Protein AF-A0A8T5QG59-F1 (afdb_monomer)

Radius of gyration: 20.47 Å; Cα contacts (8 Å, |Δi|>4): 630; chains: 1; bounding box: 58×47×59 Å

Secondary structure (DSSP, 8-state):
---GGGGGPPPPHHHHHTT-EEEEESS-HHHHHHHS-TTTEEEEE-S-SS-GGGGB-TT--PBPPHHHHHHHHHHHS--EEPPP--SHHHHHHHHTTTT--HHHHHHHHHTTPPS---S-EEE--SSS--PEEEE-HHHHHHHHHHHHHHHHTT-PPEEEE-TTSTTHHHH-EEEEEEE--SSTTPPPEEEEEEEE--S-STTHHHHHTT-EE----HHHHHHH-----TT------EEE--HHHHHHHHHHHHHHHHHS---HHHHT-SS-B--HHHHHHHHHHHHHEEEEE--STT---EEEE--HHHHHHHHHHHHHHH-HHHHTB--HHHH--GGG---TT-

Structure (mmCIF, N/CA/C/O backbone):
data_AF-A0A8T5QG59-F1
#
_entry.id   AF-A0A8T5QG59-F1
#
loop_
_atom_site.group_PDB
_atom_site.id
_atom_site.type_symbol
_atom_site.label_atom_id
_atom_site.label_alt_id
_atom_site.label_comp_id
_atom_site.label_asym_id
_atom_site.label_entity_id
_atom_site.label_seq_id
_atom_site.pdbx_PDB_ins_code
_atom_site.Cartn_x
_atom_site.Cartn_y
_atom_site.Cartn_z
_atom_site.occupancy
_atom_site.B_iso_or_equiv
_atom_site.auth_seq_id
_atom_site.auth_comp_id
_atom_site.auth_asym_id
_atom_site.auth_atom_id
_atom_site.pdbx_PDB_model_num
ATOM 1 N N . MET A 1 1 ? -30.806 1.815 -5.210 1.00 42.59 1 MET A N 1
ATOM 2 C CA . MET A 1 1 ? -29.599 1.578 -6.029 1.00 42.59 1 MET A CA 1
ATOM 3 C C . MET A 1 1 ? -28.422 2.217 -5.317 1.00 42.59 1 MET A C 1
ATOM 5 O O . MET A 1 1 ? -28.400 3.435 -5.184 1.00 42.59 1 MET A O 1
ATOM 9 N N . THR A 1 2 ? -27.513 1.416 -4.767 1.00 52.50 2 THR A N 1
ATOM 10 C CA . THR A 1 2 ? -26.226 1.905 -4.255 1.00 52.50 2 THR A CA 1
ATOM 11 C C . THR A 1 2 ? -25.442 2.516 -5.414 1.00 52.50 2 THR A C 1
ATOM 13 O O . THR A 1 2 ? -25.458 2.005 -6.535 1.00 52.50 2 THR A O 1
ATOM 16 N N . SER A 1 3 ? -24.815 3.666 -5.183 1.00 67.88 3 SER A N 1
ATOM 17 C CA . SER A 1 3 ? -23.953 4.282 -6.191 1.00 67.88 3 SER A CA 1
ATOM 18 C C . SER A 1 3 ? -22.776 3.342 -6.439 1.00 67.88 3 SER A C 1
ATOM 20 O O . SER A 1 3 ? -22.208 2.836 -5.475 1.00 67.88 3 SER A O 1
ATOM 22 N N . LYS A 1 4 ? -22.350 3.145 -7.696 1.00 77.38 4 LYS A N 1
ATOM 23 C CA . LYS A 1 4 ? -21.177 2.305 -8.029 1.00 77.38 4 LYS A CA 1
ATOM 24 C C . LYS A 1 4 ? -19.934 2.667 -7.188 1.00 77.38 4 LYS A C 1
ATOM 26 O O . LYS A 1 4 ? -19.112 1.813 -6.896 1.00 77.38 4 LYS A O 1
ATOM 31 N N . LYS A 1 5 ? -19.823 3.918 -6.719 1.00 86.25 5 LYS A N 1
ATOM 32 C CA . LYS A 1 5 ? -18.711 4.400 -5.878 1.00 86.25 5 LYS A CA 1
ATOM 33 C C . LYS A 1 5 ? -18.895 4.192 -4.365 1.00 86.25 5 LYS A C 1
ATOM 35 O O . LYS A 1 5 ? -18.019 4.587 -3.598 1.00 86.25 5 LYS A O 1
ATOM 40 N N . ASP A 1 6 ? -19.986 3.575 -3.905 1.00 87.44 6 ASP A N 1
ATOM 41 C CA . ASP A 1 6 ? -20.206 3.289 -2.477 1.00 87.44 6 ASP A CA 1
ATOM 42 C C . ASP A 1 6 ? -19.136 2.356 -1.901 1.00 87.44 6 ASP A C 1
ATOM 44 O O . ASP A 1 6 ? -18.830 2.434 -0.713 1.00 87.44 6 ASP A O 1
ATOM 48 N N . ILE A 1 7 ? -18.479 1.570 -2.754 1.00 88.88 7 ILE A N 1
ATOM 49 C CA . ILE A 1 7 ? -17.329 0.753 -2.383 1.00 88.88 7 ILE A CA 1
ATOM 50 C C . ILE A 1 7 ? -16.199 1.564 -1.725 1.00 88.88 7 ILE A C 1
ATOM 52 O O . ILE A 1 7 ? -15.507 1.060 -0.842 1.00 88.88 7 ILE A O 1
ATOM 56 N N . PHE A 1 8 ? -16.009 2.831 -2.109 1.00 92.31 8 PHE A N 1
ATOM 57 C CA . PHE A 1 8 ? -14.966 3.702 -1.559 1.00 92.31 8 PHE A CA 1
ATOM 58 C C . PHE A 1 8 ? -15.370 4.362 -0.234 1.00 92.31 8 PHE A C 1
ATOM 60 O O . PHE A 1 8 ? -14.533 4.984 0.419 1.00 92.31 8 PHE A O 1
ATOM 67 N N . LYS A 1 9 ? -16.631 4.227 0.196 1.00 91.69 9 LYS A N 1
ATOM 68 C CA . LYS A 1 9 ? -17.087 4.772 1.476 1.00 91.69 9 LYS A CA 1
ATOM 69 C C . LYS A 1 9 ? -16.659 3.862 2.620 1.00 91.69 9 LYS A C 1
ATOM 71 O O . LYS A 1 9 ? -16.874 2.651 2.596 1.00 91.69 9 LYS A O 1
ATOM 76 N N . ARG A 1 10 ? -16.096 4.466 3.666 1.00 92.38 10 ARG A N 1
ATOM 77 C CA . ARG A 1 10 ? -15.806 3.761 4.916 1.00 92.38 10 ARG A CA 1
ATOM 78 C C . ARG A 1 10 ? -17.063 3.666 5.779 1.00 92.38 10 ARG A C 1
ATOM 80 O O . ARG A 1 10 ? -17.785 4.660 5.887 1.00 92.38 10 ARG A O 1
ATOM 87 N N . PRO A 1 11 ? -17.327 2.511 6.406 1.00 95.00 11 PRO A N 1
ATOM 88 C CA . PRO A 1 11 ? -18.433 2.394 7.340 1.00 95.00 11 PRO A CA 1
ATOM 89 C C . PRO A 1 11 ? -18.162 3.215 8.608 1.00 95.00 11 PRO A C 1
ATOM 91 O O . PRO A 1 11 ? -17.032 3.346 9.077 1.00 95.00 11 PRO A O 1
ATOM 94 N N . SER A 1 12 ? -19.225 3.761 9.187 1.00 95.94 12 SER A N 1
ATOM 95 C CA . SER A 1 12 ? -19.202 4.356 10.526 1.00 95.94 12 SER A CA 1
ATOM 96 C C . SER A 1 12 ? -19.105 3.273 11.605 1.00 95.94 12 SER A C 1
ATOM 98 O O . SER A 1 12 ? -19.517 2.135 11.382 1.00 95.94 12 SER A O 1
ATOM 100 N N . ALA A 1 13 ? -18.659 3.627 12.816 1.00 96.56 13 ALA A N 1
ATOM 101 C CA . ALA A 1 13 ? -18.602 2.676 13.934 1.00 96.56 13 ALA A CA 1
ATOM 102 C C . ALA A 1 13 ? -19.971 2.030 14.202 1.00 96.56 13 ALA A C 1
ATOM 104 O O . ALA A 1 13 ? -20.065 0.825 14.408 1.00 96.56 13 ALA A O 1
ATOM 105 N N . LYS A 1 14 ? -21.055 2.810 14.089 1.00 96.44 14 LYS A N 1
ATOM 106 C CA . LYS A 1 14 ? -22.425 2.302 14.217 1.00 96.44 14 LYS A CA 1
ATOM 107 C C . LYS A 1 14 ? -22.751 1.234 13.169 1.00 96.44 14 LYS A C 1
ATOM 109 O O . LYS A 1 14 ? -23.418 0.265 13.503 1.00 96.44 14 LYS A O 1
ATOM 114 N N . GLN A 1 15 ? -22.304 1.406 11.923 1.00 96.69 15 GLN A N 1
ATOM 115 C CA . GLN A 1 15 ? -22.499 0.402 10.869 1.00 96.69 15 GLN A CA 1
ATOM 116 C C . GLN A 1 15 ? -21.672 -0.859 11.132 1.00 96.69 15 GLN A C 1
ATOM 118 O O . GLN A 1 15 ? -22.201 -1.949 10.960 1.00 96.69 15 GLN A O 1
ATOM 123 N N . ILE A 1 16 ? -20.428 -0.713 11.598 1.00 97.31 16 ILE A N 1
ATOM 124 C CA . ILE A 1 16 ? -19.553 -1.845 11.945 1.00 97.31 16 ILE A CA 1
ATOM 125 C C . ILE A 1 16 ? -20.160 -2.684 13.080 1.00 97.31 16 ILE A C 1
ATOM 127 O O . ILE A 1 16 ? -20.155 -3.908 13.019 1.00 97.31 16 ILE A O 1
ATOM 131 N N . MET A 1 17 ? -20.713 -2.030 14.104 1.00 97.38 17 MET A N 1
ATOM 132 C CA . MET A 1 17 ? -21.222 -2.688 15.314 1.00 97.38 17 MET A CA 1
ATOM 133 C C . MET A 1 17 ? -22.645 -3.255 15.169 1.00 97.38 17 MET A C 1
ATOM 135 O O . MET A 1 17 ? -23.079 -4.048 16.005 1.00 97.38 17 MET A O 1
ATOM 139 N N . LYS A 1 18 ? -23.421 -2.822 14.166 1.00 97.50 18 LYS A N 1
ATOM 140 C CA . LYS A 1 18 ? -24.858 -3.128 14.079 1.00 97.50 18 LYS A CA 1
ATOM 141 C C . LYS A 1 18 ? -25.094 -4.636 13.947 1.00 97.50 18 LYS A C 1
ATOM 143 O O . LYS A 1 18 ? -24.756 -5.221 12.927 1.00 97.50 18 LYS A O 1
ATOM 148 N N . GLY A 1 19 ? -25.749 -5.226 14.949 1.00 96.75 19 GLY A N 1
ATOM 149 C CA . GLY A 1 19 ? -26.136 -6.642 14.944 1.00 96.75 19 GLY A CA 1
ATOM 150 C C . GLY A 1 19 ? -24.977 -7.623 15.147 1.00 96.75 19 GLY A C 1
ATOM 151 O O . GLY A 1 19 ? -25.192 -8.820 15.008 1.00 96.75 19 GLY A O 1
ATOM 152 N N . LYS A 1 20 ? -23.773 -7.139 15.483 1.00 98.06 20 LYS A N 1
ATOM 153 C CA . LYS A 1 20 ? -22.572 -7.968 15.640 1.00 98.06 20 LYS A CA 1
ATOM 154 C C . LYS A 1 20 ? -22.149 -8.083 17.102 1.00 98.06 20 LYS A C 1
ATOM 156 O O . LYS A 1 20 ? -22.266 -7.134 17.877 1.00 98.06 20 LYS A O 1
ATOM 161 N N . LYS A 1 21 ? -21.611 -9.243 17.477 1.00 98.12 21 LYS A N 1
ATOM 162 C CA . LYS A 1 21 ? -21.030 -9.520 18.793 1.00 98.12 21 LYS A CA 1
ATOM 163 C C . LYS A 1 21 ? -19.631 -8.911 18.903 1.00 98.12 21 LYS A C 1
ATOM 165 O O . LYS A 1 21 ? -18.806 -9.029 18.002 1.00 98.12 21 LYS A O 1
ATOM 170 N N . GLN A 1 22 ? -19.355 -8.288 20.042 1.00 97.94 22 GLN A N 1
ATOM 171 C CA . GLN A 1 22 ? -18.053 -7.701 20.335 1.00 97.94 22 GLN A CA 1
ATOM 172 C C . GLN A 1 22 ? -17.007 -8.774 20.674 1.00 97.94 22 GLN A C 1
ATOM 174 O O . GLN A 1 22 ? -17.246 -9.621 21.535 1.00 97.94 22 GLN A O 1
ATOM 179 N N . VAL A 1 23 ? -15.817 -8.657 20.085 1.00 98.12 23 VAL A N 1
ATOM 180 C CA . VAL A 1 23 ? -14.597 -9.388 20.459 1.00 98.12 23 VAL A CA 1
ATOM 181 C C . VAL A 1 23 ? -13.534 -8.366 20.849 1.00 98.12 23 VAL A C 1
ATOM 183 O O . VAL A 1 23 ? -13.243 -7.461 20.078 1.00 98.12 23 VAL A O 1
ATOM 186 N N . VAL A 1 24 ? -12.972 -8.454 22.055 1.00 97.38 24 VAL A N 1
ATOM 187 C CA . VAL A 1 24 ? -12.027 -7.442 22.565 1.00 97.38 24 VAL A CA 1
ATOM 188 C C . VAL A 1 24 ? -10.586 -7.874 22.317 1.00 97.38 24 VAL A C 1
ATOM 190 O O . VAL A 1 24 ? -10.222 -9.004 22.633 1.00 97.38 24 VAL A O 1
ATOM 193 N N . ALA A 1 25 ? -9.748 -6.957 21.830 1.00 96.38 25 ALA A N 1
ATOM 194 C CA . ALA A 1 25 ? -8.311 -7.173 21.703 1.00 96.38 25 ALA A CA 1
ATOM 195 C C . ALA A 1 25 ? -7.494 -5.978 22.204 1.00 96.38 25 ALA A C 1
ATOM 197 O O . ALA A 1 25 ? -7.761 -4.822 21.872 1.00 96.38 25 ALA A O 1
ATOM 198 N N . ARG A 1 26 ? -6.452 -6.283 22.986 1.00 93.81 26 ARG A N 1
ATOM 199 C CA . ARG A 1 26 ? -5.417 -5.328 23.424 1.00 93.81 26 ARG A CA 1
ATOM 200 C C . ARG A 1 26 ? -4.072 -5.575 22.744 1.00 93.81 26 ARG A C 1
ATOM 202 O O . ARG A 1 26 ? -3.287 -4.652 22.570 1.00 93.81 26 ARG A O 1
ATOM 209 N N . THR A 1 27 ? -3.804 -6.812 22.351 1.00 93.00 27 THR A N 1
ATOM 210 C CA . THR A 1 27 ? -2.590 -7.259 21.658 1.00 93.00 27 THR A CA 1
ATOM 211 C C . THR A 1 27 ? -2.987 -8.198 20.520 1.00 93.00 27 THR A C 1
ATOM 213 O O . THR A 1 27 ? -4.168 -8.534 20.398 1.00 93.00 27 THR A O 1
ATOM 216 N N . ASN A 1 28 ? -2.021 -8.596 19.683 1.00 93.94 28 ASN A N 1
ATOM 217 C CA . ASN A 1 28 ? -2.213 -9.593 18.620 1.00 93.94 28 ASN A CA 1
ATOM 218 C C . ASN A 1 28 ? -3.390 -9.244 17.694 1.00 93.94 28 ASN A C 1
ATOM 220 O O . ASN A 1 28 ? -4.278 -10.050 17.430 1.00 93.94 28 ASN A O 1
ATOM 224 N N . LEU A 1 29 ? -3.449 -7.974 17.273 1.00 96.62 29 LEU A N 1
ATOM 225 C CA . LEU A 1 29 ? -4.591 -7.440 16.526 1.00 96.62 29 LEU A CA 1
ATOM 226 C C . LEU A 1 29 ? -4.798 -8.174 15.195 1.00 96.62 29 LEU A C 1
ATOM 228 O O . LEU A 1 29 ? -5.937 -8.319 14.764 1.00 96.62 29 LEU A O 1
ATOM 232 N N . VAL A 1 30 ? -3.709 -8.628 14.567 1.00 97.31 30 VAL A N 1
ATOM 233 C CA . VAL A 1 30 ? -3.721 -9.343 13.284 1.00 97.31 30 VAL A CA 1
ATOM 234 C C . VAL A 1 30 ? -4.348 -10.726 13.448 1.00 97.31 30 VAL A C 1
ATOM 236 O O . VAL A 1 30 ? -5.252 -11.090 12.706 1.00 97.31 30 VAL A O 1
ATOM 239 N N . GLU A 1 31 ? -3.930 -11.483 14.457 1.00 97.69 31 GLU A N 1
ATOM 240 C CA . GLU A 1 31 ? -4.489 -12.800 14.752 1.00 97.69 31 GLU A CA 1
ATOM 241 C C . GLU A 1 31 ? -5.963 -12.678 15.122 1.00 97.69 31 GLU A C 1
ATOM 243 O O . GLU A 1 31 ? -6.816 -13.353 14.553 1.00 97.69 31 GLU A O 1
ATOM 248 N N . ARG A 1 32 ? -6.289 -11.727 16.003 1.00 97.75 32 ARG A N 1
ATOM 249 C CA . ARG A 1 32 ? -7.669 -11.516 16.439 1.00 97.75 32 ARG A CA 1
ATOM 250 C C . ARG A 1 32 ? -8.592 -11.114 15.296 1.00 97.75 32 ARG A C 1
ATOM 252 O O . ARG A 1 32 ? -9.715 -11.597 15.258 1.00 97.75 32 ARG A O 1
ATOM 259 N N . ILE A 1 33 ? -8.160 -10.261 14.362 1.00 97.75 33 ILE A N 1
ATOM 260 C CA . ILE A 1 33 ? -9.021 -9.875 13.232 1.00 97.75 33 ILE A CA 1
ATOM 261 C C . ILE A 1 33 ? -9.230 -11.024 12.228 1.00 97.75 33 ILE A C 1
ATOM 263 O O . ILE A 1 33 ? -10.255 -11.077 11.542 1.00 97.75 33 ILE A O 1
ATOM 267 N N . LEU A 1 34 ? -8.270 -11.947 12.135 1.00 97.44 34 LEU A N 1
ATOM 268 C CA . LEU A 1 34 ? -8.382 -13.146 11.306 1.00 97.44 34 LEU A CA 1
ATOM 269 C C . LEU A 1 34 ? -9.296 -14.200 11.948 1.00 97.44 34 LEU A C 1
ATOM 271 O O . LEU A 1 34 ? -10.041 -14.858 11.229 1.00 97.44 34 LEU A O 1
ATOM 275 N N . GLU A 1 35 ? -9.285 -14.310 13.279 1.00 97.62 35 GLU A N 1
ATOM 276 C CA . GLU A 1 35 ? -10.112 -15.251 14.049 1.00 97.62 35 GLU A CA 1
ATOM 277 C C . GLU A 1 35 ? -11.600 -14.878 14.098 1.00 97.62 35 GLU A C 1
ATOM 279 O O . GLU A 1 35 ? -12.438 -15.766 14.255 1.00 97.62 35 GLU A O 1
ATOM 284 N N . ILE A 1 36 ? -11.952 -13.588 14.004 1.00 97.56 36 ILE A N 1
ATOM 285 C CA . ILE A 1 36 ? -13.365 -13.201 14.074 1.00 97.56 36 ILE A CA 1
ATOM 286 C C . ILE A 1 36 ? -14.147 -13.647 12.834 1.00 97.56 36 ILE A C 1
ATOM 288 O O . ILE A 1 36 ? -13.657 -13.593 11.701 1.00 97.56 36 ILE A O 1
ATOM 292 N N . ASP A 1 37 ? -15.413 -13.989 13.056 1.00 97.38 37 ASP A N 1
ATOM 293 C CA . ASP A 1 37 ? -16.401 -14.121 11.989 1.00 97.38 37 ASP A CA 1
ATOM 294 C C . ASP A 1 37 ? -16.852 -12.716 11.537 1.00 97.38 37 ASP A C 1
ATOM 296 O O . ASP A 1 37 ? -17.501 -12.001 12.309 1.00 97.38 37 ASP A O 1
ATOM 300 N N . PRO A 1 38 ? -16.527 -12.277 10.306 1.00 95.38 38 PRO A N 1
ATOM 301 C CA . PRO A 1 38 ? -16.843 -10.929 9.857 1.00 95.38 38 PRO A CA 1
ATOM 302 C C . PRO A 1 38 ? -18.348 -10.659 9.721 1.00 95.38 38 PRO A C 1
ATOM 304 O O . PRO A 1 38 ? -18.732 -9.485 9.711 1.00 95.38 38 PRO A O 1
ATOM 307 N N . GLU A 1 39 ? -19.206 -11.677 9.652 1.00 95.50 39 GLU A N 1
ATOM 308 C CA . GLU A 1 39 ? -20.655 -11.487 9.544 1.00 95.50 39 GLU A CA 1
ATOM 309 C C . GLU A 1 39 ? -21.293 -11.261 10.915 1.00 95.50 39 GLU A C 1
ATOM 311 O O . GLU A 1 39 ? -22.107 -10.351 11.090 1.00 95.50 39 GLU A O 1
ATOM 316 N N . THR A 1 40 ? -20.867 -12.029 11.918 1.00 97.75 40 THR A N 1
ATOM 317 C CA . THR A 1 40 ? -21.491 -12.019 13.248 1.00 97.75 40 THR A CA 1
ATOM 318 C C . THR A 1 40 ? -20.689 -11.272 14.308 1.00 97.75 40 THR A C 1
ATOM 320 O O . THR A 1 40 ? -21.219 -11.013 15.391 1.00 97.75 40 THR A O 1
ATOM 323 N N . GLN A 1 41 ? -19.438 -10.887 14.036 1.00 98.38 41 GLN A N 1
ATOM 324 C CA . GLN A 1 41 ? -18.535 -10.298 15.025 1.00 98.38 41 GLN A CA 1
ATOM 325 C C . GLN A 1 41 ? -17.830 -9.021 14.546 1.00 98.38 41 GLN A C 1
ATOM 327 O O . GLN A 1 41 ? -17.627 -8.762 13.355 1.00 98.38 41 GLN A O 1
ATOM 332 N N . TYR A 1 42 ? -17.435 -8.201 15.522 1.00 98.50 42 TYR A N 1
ATOM 333 C CA . TYR A 1 42 ? -16.537 -7.068 15.321 1.00 98.50 42 TYR A CA 1
ATOM 334 C C . TYR A 1 42 ? -15.455 -7.027 16.407 1.00 98.50 42 TYR A C 1
ATOM 336 O O . TYR A 1 42 ? -15.692 -7.366 17.568 1.00 98.50 42 TYR A O 1
ATOM 344 N N . LEU A 1 43 ? -14.267 -6.570 16.026 1.00 98.50 43 LEU A N 1
ATOM 345 C CA . LEU A 1 43 ? -13.118 -6.362 16.888 1.00 98.50 43 LEU A CA 1
ATOM 346 C C . LEU A 1 43 ? -13.195 -4.987 17.567 1.00 98.50 43 LEU A C 1
ATOM 348 O O . LEU A 1 43 ? -13.151 -3.946 16.910 1.00 98.50 43 LEU A O 1
ATOM 352 N N . LEU A 1 44 ? -13.259 -4.972 18.895 1.00 97.88 44 LEU A N 1
ATOM 353 C CA . LEU A 1 44 ? -13.023 -3.790 19.712 1.00 97.88 44 LEU A CA 1
ATOM 354 C C . LEU A 1 44 ? -11.552 -3.742 20.124 1.00 97.88 44 LEU A C 1
ATOM 356 O O . LEU A 1 44 ? -11.094 -4.550 20.933 1.00 97.88 44 LEU A O 1
ATOM 360 N N . ILE A 1 45 ? -10.833 -2.750 19.616 1.00 96.88 45 ILE A N 1
ATOM 361 C CA . ILE A 1 45 ? -9.458 -2.468 20.013 1.00 96.88 45 ILE A CA 1
ATOM 362 C C . ILE A 1 45 ? -9.492 -1.602 21.276 1.00 96.88 45 ILE A C 1
ATOM 364 O O . ILE A 1 45 ? -9.808 -0.411 21.227 1.00 96.88 45 ILE A O 1
ATOM 368 N N . ASP A 1 46 ? -9.170 -2.218 22.413 1.00 92.94 46 ASP A N 1
ATOM 369 C CA . ASP A 1 46 ? -9.156 -1.593 23.745 1.00 92.94 46 ASP A CA 1
ATOM 370 C C . ASP A 1 46 ? -7.751 -1.083 24.100 1.00 92.94 46 ASP A C 1
ATOM 372 O O . ASP A 1 46 ? -7.184 -1.394 25.148 1.00 92.94 46 ASP A O 1
ATOM 376 N N . ARG A 1 47 ? -7.136 -0.356 23.162 1.00 90.38 47 ARG A N 1
ATOM 377 C CA . ARG A 1 47 ? -5.863 0.342 23.363 1.00 90.38 47 ARG A CA 1
ATOM 378 C C . ARG A 1 47 ? -5.671 1.462 22.348 1.00 90.38 47 ARG A C 1
ATOM 380 O O . ARG A 1 47 ? -6.310 1.483 21.297 1.00 90.38 47 ARG A O 1
ATOM 387 N N . GLN A 1 48 ? -4.716 2.346 22.623 1.00 88.31 48 GLN A N 1
ATOM 388 C CA . GLN A 1 48 ? -4.204 3.262 21.608 1.00 88.31 48 GLN A CA 1
ATOM 389 C C . GLN A 1 48 ? -3.362 2.475 20.592 1.00 88.31 48 GLN A C 1
ATOM 391 O O . GLN A 1 48 ? -2.502 1.682 20.975 1.00 88.31 48 GLN A O 1
ATOM 396 N N . VAL A 1 49 ? -3.647 2.658 19.301 1.00 92.19 49 VAL A N 1
ATOM 397 C CA . VAL A 1 49 ? -2.890 2.020 18.209 1.00 92.19 49 VAL A CA 1
ATOM 398 C C . VAL A 1 49 ? -1.728 2.904 17.765 1.00 92.19 49 VAL A C 1
ATOM 400 O O . VAL A 1 49 ? -0.639 2.397 17.530 1.00 92.19 49 VAL A O 1
ATOM 403 N N . ILE A 1 50 ? -1.942 4.219 17.691 1.00 91.69 50 ILE A N 1
ATOM 404 C CA . ILE A 1 50 ? -0.871 5.191 17.454 1.00 91.69 50 ILE A CA 1
ATOM 405 C C . ILE A 1 50 ? -0.078 5.362 18.766 1.00 91.69 50 ILE A C 1
ATOM 407 O O . ILE A 1 50 ? -0.710 5.486 19.819 1.00 91.69 50 ILE A O 1
ATOM 411 N N . PRO A 1 51 ? 1.267 5.400 18.736 1.00 86.06 51 PRO A N 1
ATOM 412 C CA . PRO A 1 51 ? 2.091 5.636 19.922 1.00 86.06 51 PRO A CA 1
ATOM 413 C C . PRO A 1 51 ? 1.723 6.916 20.677 1.00 86.06 51 PRO A C 1
ATOM 415 O O . PRO A 1 51 ? 1.495 7.959 20.065 1.00 86.06 51 PRO A O 1
ATOM 418 N N . GLU A 1 52 ? 1.759 6.872 22.012 1.00 80.12 52 GLU A N 1
ATOM 419 C CA . GLU A 1 52 ? 1.419 8.024 22.863 1.00 80.12 52 GLU A CA 1
ATOM 420 C C . GLU A 1 52 ? 2.275 9.257 22.568 1.00 80.12 52 GLU A C 1
ATOM 422 O O . GLU A 1 52 ? 1.765 10.374 22.576 1.00 80.12 52 GLU A O 1
ATOM 427 N N . MET A 1 53 ? 3.553 9.070 22.225 1.00 75.56 53 MET A N 1
ATOM 428 C CA . MET A 1 53 ? 4.452 10.160 21.821 1.00 75.56 53 MET A CA 1
ATOM 429 C C . MET A 1 53 ? 3.903 10.988 20.648 1.00 75.56 53 MET A C 1
ATOM 431 O O . MET A 1 53 ? 4.166 12.184 20.566 1.00 75.56 53 MET A O 1
ATOM 435 N N . SER A 1 54 ? 3.084 10.393 19.775 1.00 76.56 54 SER A N 1
ATOM 436 C CA . SER A 1 54 ? 2.422 11.093 18.671 1.00 76.56 54 SER A CA 1
ATOM 437 C C . SER A 1 54 ? 1.189 11.893 19.105 1.00 76.56 54 SER A C 1
ATOM 439 O O . SER A 1 54 ? 0.606 12.576 18.271 1.00 76.56 54 SER A O 1
ATOM 441 N N . PHE A 1 55 ? 0.777 11.836 20.377 1.00 70.00 55 PHE A N 1
ATOM 442 C CA . PHE A 1 55 ? -0.334 12.610 20.946 1.00 70.00 55 PHE A CA 1
ATOM 443 C C . PHE A 1 55 ? 0.116 13.845 21.736 1.00 70.00 55 PHE A C 1
ATOM 445 O O . PHE A 1 55 ? -0.739 14.579 22.230 1.00 70.00 55 PHE A O 1
ATOM 452 N N . TYR A 1 56 ? 1.413 14.127 21.846 1.00 66.56 56 TYR A N 1
ATOM 453 C CA . TYR A 1 56 ? 1.919 15.302 22.561 1.00 66.56 56 TYR A CA 1
ATOM 454 C C . TYR A 1 56 ? 2.661 16.230 21.612 1.00 66.56 56 TYR A C 1
ATOM 456 O O . TYR A 1 56 ? 3.512 15.782 20.845 1.00 66.56 56 TYR A O 1
ATOM 464 N N . LYS A 1 57 ? 2.364 17.538 21.652 1.00 66.94 57 LYS A N 1
ATOM 465 C CA . LYS A 1 57 ? 3.202 18.479 20.895 1.00 66.94 57 LYS A CA 1
ATOM 466 C C . LYS A 1 57 ? 4.603 18.468 21.497 1.00 66.94 57 LYS A C 1
ATOM 468 O O . LYS A 1 57 ? 4.740 18.494 22.722 1.00 66.94 57 LYS A O 1
ATOM 473 N N . ARG A 1 58 ? 5.621 18.482 20.636 1.00 64.50 58 ARG A N 1
ATOM 474 C CA . ARG A 1 58 ? 7.025 18.626 21.035 1.00 64.50 58 ARG A CA 1
ATOM 475 C C . ARG A 1 58 ? 7.139 19.826 21.986 1.00 64.50 58 ARG A C 1
ATOM 477 O O . ARG A 1 58 ? 6.642 20.903 21.670 1.00 64.50 58 ARG A O 1
ATOM 484 N N . ASN A 1 59 ? 7.698 19.608 23.175 1.00 62.59 59 ASN A N 1
ATOM 485 C CA . ASN A 1 59 ? 7.861 20.614 24.236 1.00 62.59 59 ASN A CA 1
ATOM 486 C C . ASN A 1 59 ? 6.563 21.173 24.861 1.00 62.59 59 ASN A C 1
ATOM 488 O O . ASN A 1 59 ? 6.591 22.223 25.497 1.00 62.59 59 ASN A O 1
ATOM 492 N N . SER A 1 60 ? 5.419 20.485 24.745 1.00 64.88 60 SER A N 1
ATOM 493 C CA . SER A 1 60 ? 4.186 20.891 25.433 1.00 64.88 60 SER A CA 1
ATOM 494 C C . SER A 1 60 ? 3.533 19.737 26.196 1.00 64.88 60 SER A C 1
ATOM 496 O O . SER A 1 60 ? 3.448 18.616 25.702 1.00 64.88 60 SER A O 1
ATOM 498 N N . ARG A 1 61 ? 2.934 20.040 27.354 1.00 70.25 61 ARG A N 1
ATOM 499 C CA . ARG A 1 61 ? 2.022 19.119 28.061 1.00 70.25 61 ARG A CA 1
ATOM 500 C C . ARG A 1 61 ? 0.627 19.039 27.413 1.00 70.25 61 ARG A C 1
ATOM 502 O O . ARG A 1 61 ? -0.262 18.379 27.949 1.00 70.25 61 ARG A O 1
ATOM 509 N N . LYS A 1 62 ? 0.394 19.723 26.282 1.00 78.31 62 LYS A N 1
ATOM 510 C CA . LYS A 1 62 ? -0.908 19.755 25.605 1.00 78.31 62 LYS A CA 1
ATOM 511 C C . LYS A 1 62 ? -1.085 18.506 24.742 1.00 78.31 62 LYS A C 1
ATOM 513 O O . LYS A 1 62 ? -0.327 18.274 23.800 1.00 78.31 62 LYS A O 1
ATOM 518 N N . ARG A 1 63 ? -2.136 17.744 25.050 1.00 79.94 63 ARG A N 1
ATOM 519 C CA . ARG A 1 63 ? -2.572 16.581 24.273 1.00 79.94 63 ARG A CA 1
ATOM 520 C C . ARG A 1 63 ? -3.193 17.029 22.945 1.00 79.94 63 ARG A C 1
ATOM 522 O O . ARG A 1 63 ? -4.034 17.927 22.926 1.00 79.94 63 ARG A O 1
ATOM 529 N N . MET A 1 64 ? -2.767 16.407 21.856 1.00 82.38 64 MET A N 1
ATOM 530 C CA . MET A 1 64 ? -3.334 16.547 20.518 1.00 82.38 64 MET A CA 1
ATOM 531 C C . MET A 1 64 ? -4.620 15.725 20.392 1.00 82.38 64 MET A C 1
ATOM 533 O O . MET A 1 64 ? -4.779 14.690 21.046 1.00 82.38 64 MET A O 1
ATOM 537 N N . SER A 1 65 ? -5.536 16.174 19.535 1.00 84.31 65 SER A N 1
ATOM 538 C CA . SER A 1 65 ? -6.671 15.348 19.111 1.00 84.31 65 SER A CA 1
ATOM 539 C C . SER A 1 65 ? -6.180 14.110 18.355 1.00 84.31 65 SER A C 1
ATOM 541 O O . SER A 1 65 ? -5.098 14.124 17.763 1.00 84.31 65 SER A O 1
ATOM 543 N N . ARG A 1 66 ? -6.978 13.037 18.298 1.00 86.19 66 ARG A N 1
ATOM 544 C CA . ARG A 1 66 ? -6.611 11.847 17.509 1.00 86.19 66 ARG A CA 1
ATOM 545 C C . ARG A 1 66 ? -6.392 12.142 16.032 1.00 86.19 66 ARG A C 1
ATOM 547 O O . ARG A 1 66 ? -5.521 11.536 15.415 1.00 86.19 66 ARG A O 1
ATOM 554 N N . THR A 1 67 ? -7.145 13.078 15.462 1.00 85.81 67 THR A N 1
ATOM 555 C CA . THR A 1 67 ? -6.957 13.498 14.068 1.00 85.81 67 THR A CA 1
ATOM 556 C C . THR A 1 67 ? -5.599 14.168 13.865 1.00 85.81 67 THR A C 1
ATOM 558 O O . THR A 1 67 ? -4.907 13.857 12.898 1.00 85.81 67 THR A O 1
ATOM 561 N N . GLU A 1 68 ? -5.187 15.053 14.776 1.00 84.25 68 GLU A N 1
ATOM 562 C CA . GLU A 1 68 ? -3.855 15.672 14.740 1.00 84.25 68 GLU A CA 1
ATOM 563 C C . GLU A 1 68 ? -2.750 14.631 14.953 1.00 84.25 68 GLU A C 1
ATOM 565 O O . GLU A 1 68 ? -1.797 14.604 14.179 1.00 84.25 68 GLU A O 1
ATOM 570 N N . ALA A 1 69 ? -2.911 13.726 15.923 1.00 87.38 69 ALA A N 1
ATOM 571 C CA . ALA A 1 69 ? -1.956 12.649 16.184 1.00 87.38 69 ALA A CA 1
ATOM 572 C C . ALA A 1 69 ? -1.780 11.724 14.969 1.00 87.38 69 ALA A C 1
ATOM 574 O O . ALA A 1 69 ? -0.659 11.394 14.594 1.00 87.38 69 ALA A O 1
ATOM 575 N N . SER A 1 70 ? -2.881 11.368 14.297 1.00 90.00 70 SER A N 1
ATOM 576 C CA . SER A 1 70 ? -2.872 10.589 13.052 1.00 90.00 70 SER A CA 1
ATOM 577 C C . SER A 1 70 ? -2.104 11.298 11.936 1.00 90.00 70 SER A C 1
ATOM 579 O O . SER A 1 70 ? -1.250 10.689 11.295 1.00 90.00 70 SER A O 1
ATOM 581 N N . ARG A 1 71 ? -2.341 12.601 11.736 1.00 86.19 71 ARG A N 1
ATOM 582 C CA . ARG A 1 71 ? -1.615 13.402 10.735 1.00 86.19 71 ARG A CA 1
ATOM 583 C C . ARG A 1 71 ? -0.123 13.496 11.054 1.00 86.19 71 ARG A C 1
ATOM 585 O O . ARG A 1 71 ? 0.696 13.276 10.167 1.00 86.19 71 ARG A O 1
ATOM 592 N N . MET A 1 72 ? 0.224 13.771 12.312 1.00 84.88 72 MET A N 1
ATOM 593 C CA . MET A 1 72 ? 1.616 13.844 12.763 1.00 84.88 72 MET A CA 1
ATOM 594 C C . MET A 1 72 ? 2.333 12.505 12.603 1.00 84.88 72 MET A C 1
ATOM 596 O O . MET A 1 72 ? 3.461 12.483 12.119 1.00 84.88 72 MET A O 1
ATOM 600 N N . PHE A 1 73 ? 1.675 11.393 12.936 1.00 89.88 73 PHE A N 1
ATOM 601 C CA . PHE A 1 73 ? 2.230 10.057 12.741 1.00 89.88 73 PHE A CA 1
ATOM 602 C C . PHE A 1 73 ? 2.440 9.732 11.258 1.00 89.88 73 PHE A C 1
ATOM 604 O O . PHE A 1 73 ? 3.520 9.298 10.881 1.00 89.88 73 PHE A O 1
ATOM 611 N N . MET A 1 74 ? 1.465 9.997 10.382 1.00 90.56 74 MET A N 1
ATOM 612 C CA . MET A 1 74 ? 1.654 9.750 8.944 1.00 90.56 74 MET A CA 1
ATOM 613 C C . MET A 1 74 ? 2.764 10.616 8.336 1.00 90.56 74 MET A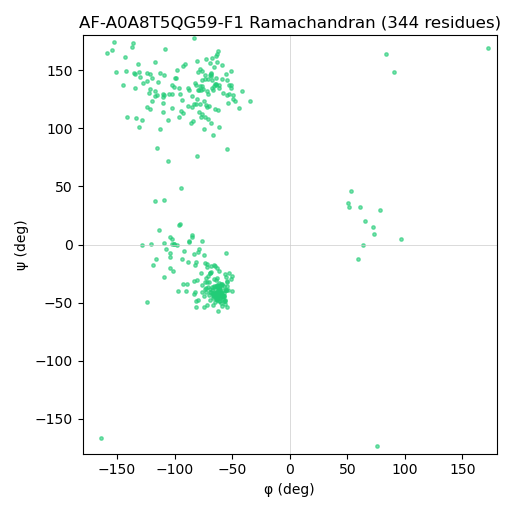 C 1
ATOM 615 O O . MET A 1 74 ? 3.412 10.201 7.375 1.00 90.56 74 MET A O 1
ATOM 619 N N . LYS A 1 75 ? 3.016 11.805 8.893 1.00 86.56 75 LYS A N 1
ATOM 620 C CA . LYS A 1 75 ? 4.075 12.704 8.425 1.00 86.56 75 LYS A CA 1
ATOM 621 C C . LYS A 1 75 ? 5.458 12.315 8.965 1.00 86.56 75 LYS A C 1
ATOM 623 O O . LYS A 1 75 ? 6.389 12.189 8.175 1.00 86.56 75 LYS A O 1
ATOM 628 N N . HIS A 1 76 ? 5.577 12.075 10.271 1.00 85.81 76 HIS A N 1
ATOM 629 C CA . HIS A 1 76 ? 6.860 11.962 10.987 1.00 85.81 76 HIS A CA 1
ATOM 630 C C . HIS A 1 76 ? 7.094 10.613 11.681 1.00 85.81 76 HIS A C 1
ATOM 632 O O . HIS A 1 76 ? 8.105 10.438 12.358 1.00 85.81 76 HIS A O 1
ATOM 638 N N . GLY A 1 77 ? 6.152 9.677 11.579 1.00 90.44 77 GLY A N 1
ATOM 639 C CA . GLY A 1 77 ? 6.270 8.359 12.188 1.00 90.44 77 GLY A CA 1
ATOM 640 C C . GLY A 1 77 ? 7.441 7.549 11.615 1.00 90.44 77 GLY A C 1
ATOM 641 O O . GLY A 1 77 ? 7.957 7.876 10.542 1.00 90.44 77 GLY A O 1
ATOM 642 N N . PRO A 1 78 ? 7.857 6.477 12.309 1.00 94.50 78 PRO A N 1
ATOM 643 C CA . PRO A 1 78 ? 8.866 5.553 11.804 1.00 94.50 78 PRO A CA 1
ATOM 644 C C . PRO A 1 78 ? 8.481 4.975 10.437 1.00 94.50 78 PRO A C 1
ATOM 646 O O . PRO A 1 78 ? 7.307 4.743 10.152 1.00 94.50 78 PRO A O 1
ATOM 649 N N . GLU A 1 79 ? 9.475 4.723 9.593 1.00 95.94 79 GLU A N 1
ATOM 650 C CA . GLU A 1 79 ? 9.300 4.155 8.253 1.00 95.94 79 GLU A CA 1
ATOM 651 C C . GLU A 1 79 ? 10.087 2.849 8.139 1.00 95.94 79 GLU A C 1
ATOM 653 O O . GLU A 1 79 ? 11.178 2.728 8.703 1.00 95.94 79 GLU A O 1
ATOM 658 N N . VAL A 1 80 ? 9.571 1.898 7.361 1.00 97.50 80 VAL A N 1
ATOM 659 C CA . VAL A 1 80 ? 10.341 0.735 6.916 1.00 97.50 80 VAL A CA 1
ATOM 660 C C . VAL A 1 80 ? 11.320 1.197 5.834 1.00 97.50 80 VAL A C 1
ATOM 662 O O . VAL A 1 80 ? 10.948 1.412 4.681 1.00 97.50 80 VAL A O 1
ATOM 665 N N . MET A 1 81 ? 12.581 1.416 6.206 1.00 95.12 81 MET A N 1
ATOM 666 C CA . MET A 1 81 ? 13.584 1.989 5.305 1.00 95.12 81 MET A CA 1
ATOM 667 C C . MET A 1 81 ? 14.294 0.911 4.488 1.00 95.12 81 MET A C 1
ATOM 669 O O . MET A 1 81 ? 15.002 0.067 5.037 1.00 95.12 81 MET A O 1
ATOM 673 N N . PHE A 1 82 ? 14.177 0.983 3.163 1.00 92.12 82 PHE A N 1
ATOM 674 C CA . PHE A 1 82 ? 14.945 0.109 2.282 1.00 92.12 82 PHE A CA 1
ATOM 675 C C . PHE A 1 82 ? 16.403 0.568 2.169 1.00 92.12 82 PHE A C 1
ATOM 677 O O . PHE A 1 82 ? 16.686 1.774 2.235 1.00 92.12 82 PHE A O 1
ATOM 684 N N . PRO A 1 83 ? 17.343 -0.372 1.957 1.00 88.12 83 PRO A N 1
ATOM 685 C CA . PRO A 1 83 ? 18.748 -0.045 1.780 1.00 88.12 83 PRO A CA 1
ATOM 686 C C . PRO A 1 83 ? 18.953 0.980 0.664 1.00 88.12 83 PRO A C 1
ATOM 688 O O . PRO A 1 83 ? 18.475 0.824 -0.460 1.00 88.12 83 PRO A O 1
ATOM 691 N N . ARG A 1 84 ? 19.686 2.050 0.977 1.00 85.81 84 ARG A N 1
ATOM 692 C CA . ARG A 1 84 ? 19.989 3.099 0.005 1.00 85.81 84 ARG A CA 1
ATOM 693 C C . ARG A 1 84 ? 21.101 2.638 -0.927 1.00 85.81 84 ARG A C 1
ATOM 695 O O . ARG A 1 84 ? 22.223 2.447 -0.479 1.00 85.81 84 ARG A O 1
ATOM 702 N N . LEU A 1 85 ? 20.805 2.609 -2.220 1.00 84.94 85 LEU A N 1
ATOM 703 C CA . LEU A 1 85 ? 21.811 2.489 -3.272 1.00 84.94 85 LEU A CA 1
ATOM 704 C C . LEU A 1 85 ? 22.448 3.870 -3.481 1.00 84.94 85 LEU A C 1
ATOM 706 O O . LEU A 1 85 ? 21.756 4.819 -3.856 1.00 84.94 85 LEU A O 1
ATOM 710 N N . ARG A 1 86 ? 23.738 4.035 -3.177 1.00 82.75 86 ARG A N 1
ATOM 711 C CA . ARG A 1 86 ? 24.397 5.356 -3.172 1.00 82.75 86 ARG A CA 1
ATOM 712 C C . ARG A 1 86 ? 24.792 5.817 -4.564 1.00 82.75 86 ARG A C 1
ATOM 714 O O . ARG A 1 86 ? 24.855 7.017 -4.815 1.00 82.75 86 ARG A O 1
ATOM 721 N N . ASN A 1 87 ? 25.102 4.879 -5.448 1.00 83.62 87 ASN A N 1
ATOM 722 C CA . ASN A 1 87 ? 25.550 5.173 -6.798 1.00 83.62 87 ASN A CA 1
ATOM 723 C C . ASN A 1 87 ? 25.191 4.036 -7.766 1.00 83.62 87 ASN A C 1
ATOM 725 O O . ASN A 1 87 ? 24.679 2.986 -7.381 1.00 83.62 87 ASN A O 1
ATOM 729 N N . ARG A 1 88 ? 25.458 4.273 -9.054 1.00 84.75 88 ARG A N 1
ATOM 730 C CA . ARG A 1 88 ? 25.225 3.308 -10.136 1.00 84.75 88 ARG A CA 1
ATOM 731 C C . ARG A 1 88 ? 25.976 1.993 -9.930 1.00 84.75 88 ARG A C 1
ATOM 733 O O . ARG A 1 88 ? 25.389 0.949 -10.173 1.00 84.75 88 ARG A O 1
ATOM 740 N N . ALA A 1 89 ? 27.245 2.051 -9.531 1.00 87.69 89 ALA A N 1
ATOM 741 C CA . ALA A 1 89 ? 28.074 0.859 -9.383 1.00 87.69 89 ALA A CA 1
ATOM 742 C C . ALA A 1 89 ? 27.543 -0.043 -8.262 1.00 87.69 89 ALA A C 1
ATOM 744 O O . ALA A 1 89 ? 27.375 -1.233 -8.479 1.00 87.69 89 ALA A O 1
ATOM 745 N N . GLU A 1 90 ? 27.168 0.533 -7.117 1.00 86.06 90 GLU A N 1
ATOM 746 C CA . GLU A 1 90 ? 26.544 -0.195 -6.008 1.00 86.06 90 GLU A CA 1
ATOM 747 C C . GLU A 1 90 ? 25.181 -0.778 -6.398 1.00 86.06 90 GLU A C 1
ATOM 749 O O . GLU A 1 90 ? 24.885 -1.920 -6.062 1.00 86.06 90 GLU A O 1
ATOM 754 N N . ALA A 1 91 ? 24.353 -0.021 -7.128 1.00 83.81 91 ALA A N 1
ATOM 755 C CA . ALA A 1 91 ? 23.065 -0.518 -7.609 1.00 83.81 91 ALA A CA 1
ATOM 756 C C . ALA A 1 91 ? 23.231 -1.733 -8.531 1.00 83.81 91 ALA A C 1
ATOM 758 O O . ALA A 1 91 ? 22.502 -2.709 -8.382 1.00 83.81 91 ALA A O 1
ATOM 759 N N . LEU A 1 92 ? 24.196 -1.681 -9.454 1.00 86.19 92 LEU A N 1
ATOM 760 C CA . LEU A 1 92 ? 24.508 -2.802 -10.335 1.00 86.19 92 LEU A CA 1
ATOM 761 C C . LEU A 1 92 ? 25.080 -3.975 -9.539 1.00 86.19 92 LEU A C 1
ATOM 763 O O . LEU A 1 92 ? 24.509 -5.050 -9.610 1.00 86.19 92 LEU A O 1
ATOM 767 N N . ALA A 1 93 ? 26.102 -3.763 -8.712 1.00 85.88 93 ALA A N 1
ATOM 768 C CA . ALA A 1 93 ? 26.703 -4.839 -7.927 1.00 85.88 93 ALA A CA 1
ATOM 769 C C . ALA A 1 93 ? 25.670 -5.546 -7.035 1.00 85.88 93 ALA A C 1
ATOM 771 O O . ALA A 1 93 ? 25.574 -6.765 -6.999 1.00 85.88 93 ALA A O 1
ATOM 772 N N . ARG A 1 94 ? 24.814 -4.780 -6.352 1.00 82.25 94 ARG A N 1
ATOM 773 C CA . ARG A 1 94 ? 23.826 -5.356 -5.440 1.00 82.25 94 ARG A CA 1
ATOM 774 C C . ARG A 1 94 ? 22.655 -6.016 -6.161 1.00 82.25 94 ARG A C 1
ATOM 776 O O . ARG A 1 94 ? 22.214 -7.075 -5.738 1.00 82.25 94 ARG A O 1
ATOM 783 N N . MET A 1 95 ? 22.104 -5.380 -7.194 1.00 82.81 95 MET A N 1
ATOM 784 C CA . MET A 1 95 ? 20.869 -5.859 -7.827 1.00 82.81 95 MET A CA 1
ATOM 785 C C . MET A 1 95 ? 21.123 -6.793 -9.008 1.00 82.81 95 MET A C 1
ATOM 787 O O . MET A 1 95 ? 20.354 -7.722 -9.219 1.00 82.81 95 MET A O 1
ATOM 791 N N . LYS A 1 96 ? 22.198 -6.581 -9.768 1.00 80.12 96 LYS A N 1
ATOM 792 C CA . LYS A 1 96 ? 22.551 -7.429 -10.909 1.00 80.12 96 LYS A CA 1
ATOM 793 C C . LYS A 1 96 ? 23.275 -8.690 -10.454 1.00 80.12 96 LYS A C 1
ATOM 795 O O . LYS A 1 96 ? 22.811 -9.776 -10.782 1.00 80.12 96 LYS A O 1
ATOM 800 N N . ASP A 1 97 ? 24.354 -8.558 -9.682 1.00 75.12 97 ASP A N 1
ATOM 801 C CA . ASP A 1 97 ? 25.232 -9.705 -9.386 1.00 75.12 97 ASP A CA 1
ATOM 802 C C . ASP A 1 97 ? 24.548 -10.733 -8.472 1.00 75.12 97 ASP A C 1
ATOM 804 O O . ASP A 1 97 ? 24.843 -11.923 -8.534 1.00 75.12 97 ASP A O 1
ATOM 808 N N . HIS A 1 98 ? 23.560 -10.290 -7.689 1.00 75.56 98 HIS A N 1
ATOM 809 C CA . HIS A 1 98 ? 22.702 -11.152 -6.873 1.00 75.56 98 HIS A CA 1
ATOM 810 C C . HIS A 1 98 ? 21.308 -11.389 -7.479 1.00 75.56 98 HIS A C 1
ATOM 812 O O . HIS A 1 98 ? 20.460 -11.998 -6.833 1.00 75.56 98 HIS A O 1
ATOM 818 N N . ASN A 1 99 ? 21.045 -10.893 -8.696 1.00 76.62 99 ASN A N 1
ATOM 819 C CA . ASN A 1 99 ? 19.743 -10.965 -9.372 1.00 76.62 99 ASN A CA 1
ATOM 820 C C . ASN A 1 99 ? 18.557 -10.472 -8.503 1.00 76.62 99 ASN A C 1
ATOM 822 O O . ASN A 1 99 ? 17.441 -10.994 -8.557 1.00 76.62 99 ASN A O 1
ATOM 826 N N . LEU A 1 100 ? 18.792 -9.449 -7.675 1.00 85.06 100 LEU A N 1
ATOM 827 C CA . LEU A 1 100 ? 17.800 -8.893 -6.759 1.00 85.06 100 LEU A CA 1
ATOM 828 C C . LEU A 1 100 ? 16.940 -7.840 -7.460 1.00 85.06 100 LEU A C 1
ATOM 830 O O . LEU A 1 100 ? 17.334 -6.693 -7.652 1.00 85.06 100 LEU A O 1
ATOM 834 N N . ALA A 1 101 ? 15.706 -8.205 -7.784 1.00 89.12 101 ALA A N 1
ATOM 835 C CA . ALA A 1 101 ? 14.628 -7.254 -8.063 1.00 89.12 101 ALA A CA 1
ATOM 836 C C . ALA A 1 101 ? 14.184 -6.457 -6.806 1.00 89.12 101 ALA A C 1
ATOM 838 O O . ALA A 1 101 ? 14.373 -6.938 -5.685 1.00 89.12 101 ALA A O 1
ATOM 839 N N . PRO A 1 102 ? 13.512 -5.291 -6.951 1.00 91.50 102 PRO A N 1
ATOM 840 C CA . PRO A 1 102 ? 12.955 -4.531 -5.822 1.00 91.50 102 PRO A CA 1
ATOM 841 C C . PRO A 1 102 ? 12.076 -5.352 -4.867 1.00 91.50 102 PRO A C 1
ATOM 843 O O . PRO A 1 102 ? 12.038 -5.067 -3.673 1.00 91.50 102 PRO A O 1
ATOM 846 N N . ASN A 1 103 ? 11.401 -6.387 -5.377 1.00 91.69 103 ASN A N 1
ATOM 847 C CA . ASN A 1 103 ? 10.621 -7.315 -4.562 1.00 91.69 103 ASN A CA 1
ATOM 848 C C . ASN A 1 103 ? 11.475 -8.062 -3.522 1.00 91.69 103 ASN A C 1
ATOM 850 O O . ASN A 1 103 ? 11.071 -8.158 -2.370 1.00 91.69 103 ASN A O 1
ATOM 854 N N . HIS A 1 104 ? 12.673 -8.519 -3.896 1.00 92.06 104 HIS A N 1
ATOM 855 C CA . HIS A 1 104 ? 13.576 -9.225 -2.981 1.00 92.06 104 HIS A CA 1
ATOM 856 C C . HIS A 1 104 ? 14.135 -8.288 -1.909 1.00 92.06 104 HIS A C 1
ATOM 858 O O . HIS A 1 104 ? 14.215 -8.657 -0.745 1.00 92.06 104 HIS A O 1
ATOM 864 N N . LEU A 1 105 ? 14.449 -7.037 -2.269 1.00 91.00 105 LEU A N 1
ATOM 865 C CA . LEU A 1 105 ? 14.872 -6.035 -1.282 1.00 91.00 105 LEU A CA 1
ATOM 866 C C . LEU A 1 105 ? 13.775 -5.766 -0.249 1.00 91.00 105 LEU A C 1
ATOM 868 O O . LEU A 1 105 ? 14.068 -5.573 0.929 1.00 91.00 105 LEU A O 1
ATOM 872 N N . ARG A 1 106 ? 12.511 -5.755 -0.688 1.00 94.12 106 ARG A N 1
ATOM 873 C CA . ARG A 1 106 ? 11.363 -5.628 0.208 1.00 94.12 106 ARG A CA 1
ATOM 874 C C . ARG A 1 106 ? 11.266 -6.841 1.136 1.00 94.12 106 ARG A C 1
ATOM 876 O O . ARG A 1 106 ? 11.174 -6.646 2.345 1.00 94.12 106 ARG A O 1
ATOM 883 N N . GLN A 1 107 ? 11.344 -8.052 0.589 1.00 95.12 107 GLN A N 1
ATOM 884 C CA . GLN A 1 107 ? 11.344 -9.302 1.351 1.00 95.12 107 GLN A CA 1
ATOM 885 C C . GLN A 1 107 ? 12.437 -9.325 2.427 1.00 95.12 107 GLN A C 1
ATOM 887 O O . GLN A 1 107 ? 12.126 -9.444 3.607 1.00 95.12 107 GLN A O 1
ATOM 892 N N . GLU A 1 108 ? 13.697 -9.082 2.048 1.00 93.88 108 GLU A N 1
ATOM 893 C CA . GLU A 1 108 ? 14.841 -9.068 2.971 1.00 93.88 108 GLU A CA 1
ATOM 894 C C . GLU A 1 108 ? 14.655 -8.125 4.163 1.00 93.88 108 GLU A C 1
ATOM 896 O O . GLU A 1 108 ? 15.171 -8.392 5.252 1.00 93.88 108 GLU A O 1
ATOM 901 N N . VAL A 1 109 ? 13.992 -6.986 3.939 1.00 95.75 109 VAL A N 1
ATOM 902 C CA . VAL A 1 109 ? 13.712 -6.010 4.991 1.00 95.75 109 VAL A CA 1
ATOM 903 C C . VAL A 1 109 ? 12.594 -6.526 5.887 1.00 95.75 109 VAL A C 1
ATOM 905 O O . VAL A 1 109 ? 12.806 -6.614 7.092 1.00 95.75 109 VAL A O 1
ATOM 908 N N . TYR A 1 110 ? 11.442 -6.900 5.323 1.00 97.19 110 TYR A N 1
ATOM 909 C CA . TYR A 1 110 ? 10.284 -7.339 6.109 1.00 97.19 110 TYR A CA 1
ATOM 910 C C . TYR A 1 110 ? 10.545 -8.616 6.914 1.00 97.19 110 TYR A C 1
ATOM 912 O O . TYR A 1 110 ? 10.106 -8.687 8.059 1.00 97.19 110 TYR A O 1
ATOM 920 N N . ASP A 1 111 ? 11.323 -9.561 6.385 1.00 94.69 111 ASP A N 1
ATOM 921 C CA . ASP A 1 111 ? 11.658 -10.817 7.072 1.00 94.69 111 ASP A CA 1
ATOM 922 C C . ASP A 1 111 ? 12.495 -10.602 8.348 1.00 94.69 111 ASP A C 1
ATOM 924 O O . ASP A 1 111 ? 12.568 -11.475 9.212 1.00 94.69 111 ASP A O 1
ATOM 928 N N . LYS A 1 112 ? 13.131 -9.431 8.485 1.00 96.12 112 LYS A N 1
ATOM 929 C CA . LYS A 1 112 ? 13.958 -9.058 9.644 1.00 96.12 112 LYS A CA 1
ATOM 930 C C . LYS A 1 112 ? 13.262 -8.080 10.586 1.00 96.12 112 LYS A C 1
ATOM 932 O O . LYS A 1 112 ? 13.821 -7.749 11.634 1.00 96.12 112 LYS A O 1
ATOM 937 N N . LEU A 1 113 ? 12.091 -7.566 10.215 1.00 96.56 113 LEU A N 1
ATOM 938 C CA . LEU A 1 113 ? 11.371 -6.603 11.037 1.00 96.56 113 LEU A CA 1
ATOM 939 C C . LEU A 1 113 ? 10.684 -7.293 12.210 1.00 96.56 113 LEU A C 1
ATOM 941 O O . LEU A 1 113 ? 10.084 -8.356 12.083 1.00 96.56 113 LEU A O 1
ATOM 945 N N . SER A 1 114 ? 10.708 -6.623 13.355 1.00 96.31 114 SER A N 1
ATOM 946 C CA . SER A 1 114 ? 9.819 -6.926 14.467 1.00 96.31 114 SER A CA 1
ATOM 947 C C . SER A 1 114 ? 8.554 -6.059 14.391 1.00 96.31 114 SER A C 1
ATOM 949 O O . SER A 1 114 ? 8.593 -4.957 13.829 1.00 96.31 114 SER A O 1
ATOM 951 N N . PRO A 1 115 ? 7.421 -6.527 14.956 1.00 94.94 115 PRO A N 1
ATOM 952 C CA . PRO A 1 115 ? 6.199 -5.735 15.041 1.00 94.94 115 PRO A CA 1
ATOM 953 C C . PRO A 1 115 ? 6.449 -4.352 15.650 1.00 94.94 115 PRO A C 1
ATOM 955 O O . PRO A 1 115 ? 7.156 -4.213 16.650 1.00 94.94 115 PRO A O 1
ATOM 958 N N . GLY A 1 116 ? 5.843 -3.324 15.063 1.00 93.31 116 GLY A N 1
ATOM 959 C CA . GLY A 1 116 ? 6.139 -1.936 15.398 1.00 93.31 116 GLY A CA 1
ATOM 960 C C . GLY A 1 116 ? 5.085 -0.953 14.902 1.00 93.31 116 GLY A C 1
ATOM 961 O O . GLY A 1 116 ? 3.973 -1.324 14.525 1.00 93.31 116 GLY A O 1
ATOM 962 N N . PHE A 1 117 ? 5.440 0.331 14.929 1.00 95.00 117 PHE A N 1
ATOM 963 C CA . PHE A 1 117 ? 4.572 1.428 14.507 1.00 95.00 117 PHE A CA 1
ATOM 964 C C . PHE A 1 117 ? 5.179 2.108 13.287 1.00 95.00 117 PHE A C 1
ATOM 966 O O . PHE A 1 117 ? 5.872 3.116 13.411 1.00 95.00 117 PHE A O 1
ATOM 973 N N . PHE A 1 118 ? 4.926 1.538 12.114 1.00 96.81 118 PHE A N 1
ATOM 974 C CA . PHE A 1 118 ? 5.393 2.085 10.847 1.00 96.81 118 PHE A CA 1
ATOM 975 C C . PHE A 1 118 ? 4.276 2.873 10.161 1.00 96.81 118 PHE A C 1
ATOM 977 O O . PHE A 1 118 ? 3.100 2.534 10.281 1.00 96.81 118 PHE A O 1
ATOM 984 N N . CYS A 1 119 ? 4.646 3.967 9.499 1.00 95.38 119 CYS A N 1
ATOM 985 C CA . CYS A 1 119 ? 3.716 4.844 8.786 1.00 95.38 119 CYS A CA 1
ATOM 986 C C . CYS A 1 119 ? 3.809 4.738 7.254 1.00 95.38 119 CYS A C 1
ATOM 988 O O . CYS A 1 119 ? 3.086 5.458 6.562 1.00 95.38 119 CYS A O 1
ATOM 990 N N . ALA A 1 120 ? 4.755 3.936 6.758 1.00 97.19 120 ALA A N 1
ATOM 991 C CA . ALA A 1 120 ? 4.999 3.579 5.362 1.00 97.19 120 ALA A CA 1
ATOM 992 C C . ALA A 1 120 ? 6.317 2.794 5.264 1.00 97.19 120 ALA A C 1
ATOM 994 O O . ALA A 1 120 ? 7.169 2.891 6.158 1.00 97.19 120 ALA A O 1
ATOM 995 N N . TYR A 1 121 ? 6.579 2.207 4.095 1.00 97.44 121 TYR A N 1
ATOM 996 C CA . TYR A 1 121 ? 7.947 1.943 3.658 1.00 97.44 121 TYR A CA 1
ATOM 997 C C . TYR A 1 121 ? 8.508 3.108 2.833 1.00 97.44 121 TYR A C 1
ATOM 999 O O . TYR A 1 121 ? 7.774 3.899 2.225 1.00 97.44 121 TYR A O 1
ATOM 1007 N N . SER A 1 122 ? 9.834 3.245 2.813 1.00 95.38 122 SER A N 1
ATOM 1008 C CA . SER A 1 122 ? 10.496 4.300 2.055 1.00 95.38 122 SER A CA 1
ATOM 1009 C C . SER A 1 122 ? 11.802 3.868 1.404 1.00 95.38 122 SER A C 1
ATOM 1011 O O . SER A 1 122 ? 12.532 3.002 1.883 1.00 95.38 122 SER A O 1
ATOM 1013 N N . PHE A 1 123 ? 12.098 4.497 0.269 1.00 92.69 123 PHE A N 1
ATOM 1014 C CA . PHE A 1 123 ? 13.325 4.284 -0.491 1.00 92.69 123 PHE A CA 1
ATOM 1015 C C . PHE A 1 123 ? 13.818 5.601 -1.096 1.00 92.69 123 PHE A C 1
ATOM 1017 O O . PHE A 1 123 ? 13.083 6.589 -1.196 1.00 92.69 123 PHE A O 1
ATOM 1024 N N . ARG A 1 124 ? 15.096 5.648 -1.482 1.00 90.31 124 ARG A N 1
ATOM 1025 C CA . ARG A 1 124 ? 15.713 6.830 -2.098 1.00 90.31 124 ARG A CA 1
ATOM 1026 C C . ARG A 1 124 ? 16.276 6.484 -3.475 1.00 90.31 124 ARG A C 1
ATOM 1028 O O . ARG A 1 124 ? 16.995 5.491 -3.579 1.00 90.31 124 ARG A O 1
ATOM 1035 N N . PRO A 1 125 ? 16.016 7.307 -4.508 1.00 85.81 125 PRO A N 1
ATOM 1036 C CA . PRO A 1 125 ? 16.642 7.128 -5.809 1.00 85.81 125 PRO A CA 1
ATOM 1037 C C . PRO A 1 125 ? 18.169 7.200 -5.713 1.00 85.81 125 PRO A C 1
ATOM 1039 O O . PRO A 1 125 ? 18.719 8.045 -5.007 1.00 85.81 125 PRO A O 1
ATOM 1042 N N . ALA A 1 126 ? 18.861 6.366 -6.489 1.00 77.12 126 ALA A N 1
ATOM 1043 C CA . ALA A 1 126 ? 20.322 6.300 -6.457 1.00 77.12 126 ALA A CA 1
ATOM 1044 C C . ALA A 1 126 ? 21.029 7.519 -7.087 1.00 77.12 126 ALA A C 1
ATOM 1046 O O . ALA A 1 126 ? 22.233 7.684 -6.914 1.00 77.12 126 ALA A O 1
ATOM 1047 N N . ILE A 1 127 ? 20.338 8.350 -7.887 1.00 70.69 127 ILE A N 1
ATOM 1048 C CA . ILE A 1 127 ? 20.984 9.370 -8.740 1.00 70.69 127 ILE A CA 1
ATOM 1049 C C . ILE A 1 127 ? 20.146 10.658 -8.853 1.00 70.69 127 ILE A C 1
ATOM 1051 O O . ILE A 1 127 ? 18.944 10.596 -9.105 1.00 70.69 127 ILE A O 1
ATOM 1055 N N . ARG A 1 128 ? 20.822 11.820 -8.773 1.00 61.62 128 ARG A N 1
ATOM 1056 C CA . ARG A 1 128 ? 20.382 13.201 -9.111 1.00 61.62 128 ARG A CA 1
ATOM 1057 C C . ARG A 1 128 ? 19.171 13.795 -8.377 1.00 61.62 128 ARG A C 1
ATOM 1059 O O . ARG A 1 128 ? 18.997 15.005 -8.443 1.00 61.62 128 ARG A O 1
ATOM 1066 N N . ARG A 1 129 ? 18.376 13.014 -7.648 1.00 65.00 129 ARG A N 1
ATOM 1067 C CA . ARG A 1 129 ? 17.323 13.515 -6.751 1.00 65.00 129 ARG A CA 1
ATOM 1068 C C . ARG A 1 129 ? 17.293 12.654 -5.499 1.00 65.00 129 ARG A C 1
ATOM 1070 O O . ARG A 1 129 ? 16.909 11.492 -5.562 1.00 65.00 129 ARG A O 1
ATOM 1077 N N . ASN A 1 130 ? 17.717 13.231 -4.377 1.00 68.69 130 ASN A N 1
ATOM 1078 C CA . ASN A 1 130 ? 17.722 12.555 -3.077 1.00 68.69 130 ASN A CA 1
ATOM 1079 C C . ASN A 1 130 ? 16.367 12.656 -2.349 1.00 68.69 130 ASN A C 1
ATOM 1081 O O . ASN A 1 130 ? 16.257 12.282 -1.181 1.00 68.69 130 ASN A O 1
ATOM 1085 N N . THR A 1 131 ? 15.344 13.173 -3.039 1.00 86.44 131 THR A N 1
ATOM 1086 C CA . THR A 1 131 ? 13.965 13.240 -2.563 1.00 86.44 131 THR A CA 1
ATOM 1087 C C . THR A 1 131 ? 13.538 11.834 -2.146 1.00 86.44 131 THR A C 1
ATOM 1089 O O . THR A 1 131 ? 13.600 10.901 -2.955 1.00 86.44 131 THR A O 1
ATOM 1092 N N . LYS A 1 132 ? 13.128 11.662 -0.892 1.00 90.31 132 LYS A N 1
ATOM 1093 C CA . LYS A 1 132 ? 12.688 10.365 -0.362 1.00 90.31 132 LYS A CA 1
ATOM 1094 C C . LYS A 1 132 ? 11.374 9.960 -1.034 1.00 90.31 132 LYS A C 1
ATOM 1096 O O . LYS A 1 132 ? 10.545 10.819 -1.318 1.00 90.31 132 LYS A O 1
ATOM 1101 N N . ARG A 1 133 ? 11.186 8.678 -1.339 1.00 92.12 133 ARG A N 1
ATOM 1102 C CA . ARG A 1 133 ? 9.913 8.119 -1.818 1.00 92.12 133 ARG A CA 1
ATOM 1103 C C . ARG A 1 133 ? 9.266 7.407 -0.644 1.00 92.12 133 ARG A C 1
ATOM 1105 O O . ARG A 1 133 ? 9.864 6.472 -0.120 1.00 92.12 133 ARG A O 1
ATOM 1112 N N . LYS A 1 134 ? 8.095 7.869 -0.221 1.00 94.62 134 LYS A N 1
ATOM 1113 C CA . LYS A 1 134 ? 7.317 7.276 0.867 1.00 94.62 134 LYS A CA 1
ATOM 1114 C C . LYS A 1 134 ? 6.072 6.623 0.283 1.00 94.62 134 LYS A C 1
ATOM 1116 O O . LYS A 1 134 ? 5.371 7.254 -0.510 1.00 94.62 134 LYS A O 1
ATOM 1121 N N . VAL A 1 135 ? 5.822 5.371 0.650 1.00 96.69 135 VAL A N 1
ATOM 1122 C CA . VAL A 1 135 ? 4.693 4.589 0.141 1.00 96.69 135 VAL A CA 1
ATOM 1123 C C . VAL A 1 135 ? 3.955 3.942 1.311 1.00 96.69 135 VAL A C 1
ATOM 1125 O O . VAL A 1 135 ? 4.418 2.934 1.844 1.00 96.69 135 VAL A O 1
ATOM 1128 N N . PRO A 1 136 ? 2.818 4.512 1.734 1.00 97.56 136 PRO A N 1
ATOM 1129 C CA . PRO A 1 136 ? 1.957 3.863 2.713 1.00 97.56 136 PRO A CA 1
ATOM 1130 C C . PRO A 1 136 ? 1.308 2.602 2.124 1.00 97.56 136 PRO A C 1
ATOM 1132 O O . PRO A 1 136 ? 0.771 2.641 1.012 1.00 97.56 136 PRO A O 1
ATOM 1135 N N . LEU A 1 137 ? 1.292 1.494 2.864 1.00 98.31 137 LEU A N 1
ATOM 1136 C CA . LEU A 1 137 ? 0.630 0.257 2.439 1.00 98.31 137 LEU A CA 1
ATOM 1137 C C . LEU A 1 137 ? -0.887 0.428 2.308 1.00 98.31 137 LEU A C 1
ATOM 1139 O O . LEU A 1 137 ? -1.515 -0.182 1.443 1.00 98.31 137 LEU A O 1
ATOM 1143 N N . THR A 1 138 ? -1.486 1.303 3.112 1.00 97.94 138 THR A N 1
ATOM 1144 C CA . THR A 1 138 ? -2.896 1.686 2.964 1.00 97.94 138 THR A CA 1
ATOM 1145 C C . THR A 1 138 ? -3.190 2.335 1.610 1.00 97.94 138 THR A C 1
ATOM 1147 O O . THR A 1 138 ? -4.233 2.054 1.023 1.00 97.94 138 THR A O 1
ATOM 1150 N N . GLU A 1 139 ? -2.276 3.146 1.069 1.00 97.75 139 GLU A N 1
ATOM 1151 C CA . GLU A 1 139 ? -2.416 3.735 -0.271 1.00 97.75 139 GLU A CA 1
ATOM 115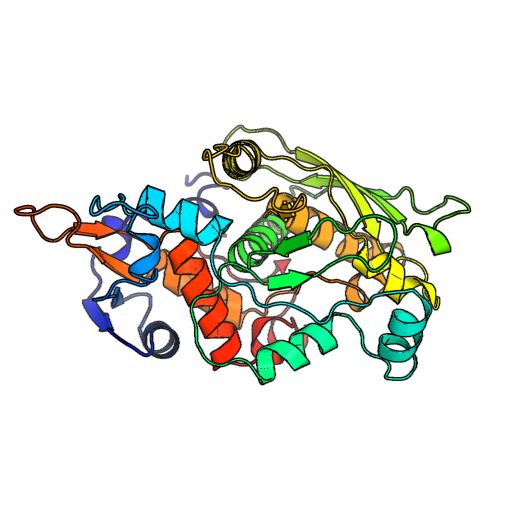2 C C . GLU A 1 139 ? -2.185 2.679 -1.368 1.00 97.75 139 GLU A C 1
ATOM 1154 O O . GLU A 1 139 ? -2.856 2.719 -2.397 1.00 97.75 139 GLU A O 1
ATOM 1159 N N . VAL A 1 140 ? -1.323 1.676 -1.137 1.00 98.44 140 VAL A N 1
ATOM 1160 C CA . VAL A 1 140 ? -1.184 0.507 -2.031 1.00 98.44 140 VAL A CA 1
ATOM 1161 C C . VAL A 1 140 ? -2.501 -0.262 -2.139 1.00 98.44 140 VAL A C 1
ATOM 1163 O O . VAL A 1 140 ? -2.971 -0.547 -3.242 1.00 98.44 140 VAL A O 1
ATOM 1166 N N . LEU A 1 141 ? -3.131 -0.560 -1.004 1.00 98.31 141 LEU A N 1
ATOM 1167 C CA . LEU A 1 141 ? -4.392 -1.300 -0.951 1.00 98.31 141 LEU A CA 1
ATOM 1168 C C . LEU A 1 141 ? -5.551 -0.506 -1.570 1.00 98.31 141 LEU A C 1
ATOM 1170 O O . LEU A 1 141 ? -6.331 -1.052 -2.349 1.00 98.31 141 LEU A O 1
ATOM 1174 N N . GLU A 1 142 ? -5.643 0.796 -1.298 1.00 97.44 142 GLU A N 1
ATOM 1175 C CA . GLU A 1 142 ? -6.629 1.662 -1.957 1.00 97.44 142 GLU A CA 1
ATOM 1176 C C . GLU A 1 142 ? -6.344 1.801 -3.465 1.00 97.44 142 GLU A C 1
ATOM 1178 O O . GLU A 1 142 ? -7.278 1.819 -4.266 1.00 97.44 142 GLU A O 1
ATOM 1183 N N . GLY A 1 143 ? -5.078 1.826 -3.891 1.00 97.56 143 GLY A N 1
ATOM 1184 C CA . GLY A 1 143 ? -4.707 1.830 -5.308 1.00 97.56 143 GLY A CA 1
ATOM 1185 C C . GLY A 1 143 ? -5.103 0.539 -6.027 1.00 97.56 143 GLY A C 1
ATOM 1186 O O . GLY A 1 143 ? -5.681 0.580 -7.116 1.00 97.56 143 GLY A O 1
ATOM 1187 N N . ALA A 1 144 ? -4.895 -0.611 -5.382 1.00 97.75 144 ALA A N 1
ATOM 1188 C CA . ALA A 1 144 ? -5.369 -1.907 -5.862 1.00 97.75 144 ALA A CA 1
ATOM 1189 C C . ALA A 1 144 ? -6.896 -1.938 -6.016 1.00 97.75 144 ALA A C 1
ATOM 1191 O O . ALA A 1 144 ? -7.413 -2.415 -7.028 1.00 97.75 144 ALA A O 1
ATOM 1192 N N . LYS A 1 145 ? -7.622 -1.365 -5.053 1.00 96.94 145 LYS A N 1
ATOM 1193 C CA .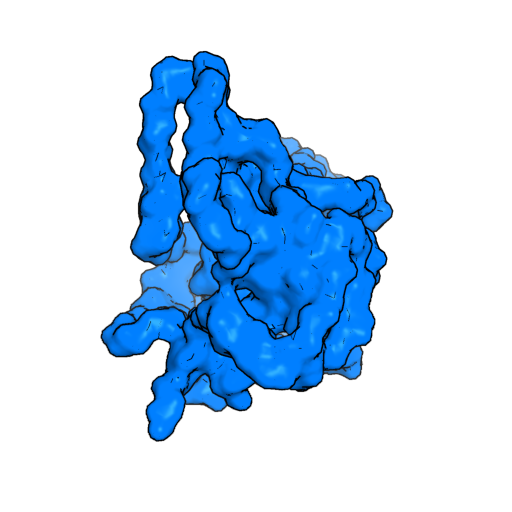 LYS A 1 145 ? -9.081 -1.243 -5.093 1.00 96.94 145 LYS A CA 1
ATOM 1194 C C . LYS A 1 145 ? -9.569 -0.362 -6.240 1.00 96.94 145 LYS A C 1
ATOM 1196 O O . LYS A 1 145 ? -10.508 -0.745 -6.935 1.00 96.94 145 LYS A O 1
ATOM 1201 N N . ILE A 1 146 ? -8.940 0.796 -6.469 1.00 96.44 146 ILE A N 1
ATOM 1202 C CA . ILE A 1 146 ? -9.262 1.677 -7.606 1.00 96.44 146 ILE A CA 1
ATOM 1203 C C . ILE A 1 146 ? -9.002 0.945 -8.929 1.00 96.44 146 ILE A C 1
ATOM 1205 O O . ILE A 1 146 ? -9.836 1.001 -9.833 1.00 96.44 146 ILE A O 1
ATOM 1209 N N . TYR A 1 147 ? -7.880 0.223 -9.031 1.00 96.62 147 TYR A N 1
ATOM 1210 C CA . TYR A 1 147 ? -7.556 -0.598 -10.196 1.00 96.62 147 TYR A CA 1
ATOM 1211 C C . TYR A 1 147 ? -8.623 -1.664 -10.464 1.00 96.62 147 TYR A C 1
ATOM 1213 O O . TYR A 1 147 ? -9.184 -1.701 -11.560 1.00 96.62 147 TYR A O 1
ATOM 1221 N N . ALA A 1 148 ? -8.964 -2.479 -9.465 1.00 94.88 148 ALA A N 1
ATOM 1222 C CA . ALA A 1 148 ? -9.981 -3.519 -9.599 1.00 94.88 148 ALA A CA 1
ATOM 1223 C C . ALA A 1 148 ? -11.359 -2.942 -9.974 1.00 94.88 148 ALA A C 1
ATOM 1225 O O . ALA A 1 148 ? -12.001 -3.429 -10.906 1.00 94.88 148 ALA A O 1
ATOM 1226 N N . TYR A 1 149 ? -11.768 -1.848 -9.322 1.00 93.88 149 TYR A N 1
ATOM 1227 C CA . TYR A 1 149 ? -13.014 -1.136 -9.617 1.00 93.88 149 TYR A CA 1
ATOM 1228 C C . TYR A 1 149 ? -13.092 -0.688 -11.084 1.00 93.88 149 TYR A C 1
ATOM 1230 O O . TYR A 1 149 ? -14.091 -0.930 -11.765 1.00 93.88 149 TYR A O 1
ATOM 1238 N N . ALA A 1 150 ? -12.029 -0.059 -11.590 1.00 94.06 150 ALA A N 1
ATOM 1239 C CA . ALA A 1 150 ? -11.964 0.426 -12.966 1.00 94.06 150 ALA A CA 1
ATOM 1240 C C . ALA A 1 150 ? -12.099 -0.712 -13.990 1.00 94.06 150 ALA A C 1
ATOM 1242 O O . ALA A 1 150 ? -12.842 -0.586 -14.965 1.00 94.06 150 ALA A O 1
ATOM 1243 N N . GLN A 1 151 ? -11.415 -1.835 -13.739 1.00 91.50 151 GLN A N 1
ATOM 1244 C CA . GLN A 1 151 ? -11.439 -3.006 -14.617 1.00 91.50 151 GLN A CA 1
ATOM 1245 C C . GLN A 1 151 ? -12.821 -3.678 -14.651 1.00 91.50 151 GLN A C 1
ATOM 1247 O O . GLN A 1 151 ? -13.293 -4.024 -15.730 1.00 91.50 151 GLN A O 1
ATOM 1252 N N . ARG A 1 152 ? -13.494 -3.834 -13.502 1.00 88.94 152 ARG A N 1
ATOM 1253 C CA . ARG A 1 152 ? -14.801 -4.517 -13.418 1.00 88.94 152 ARG A CA 1
ATOM 1254 C C . ARG A 1 152 ? -15.960 -3.709 -13.980 1.00 88.94 152 ARG A C 1
ATOM 1256 O O . ARG A 1 152 ? -16.859 -4.261 -14.602 1.00 88.94 152 ARG A O 1
ATOM 1263 N N . HIS A 1 153 ? -15.961 -2.400 -13.756 1.00 87.06 153 HIS A N 1
ATOM 1264 C CA . HIS A 1 153 ? -17.095 -1.550 -14.120 1.00 87.06 153 HIS A CA 1
ATOM 1265 C C . HIS A 1 153 ? -16.937 -0.862 -15.480 1.00 87.06 153 HIS A C 1
ATOM 1267 O O . HIS A 1 153 ? -17.652 0.106 -15.748 1.00 87.06 153 HIS A O 1
ATOM 1273 N N . GLY A 1 154 ? -16.014 -1.338 -16.324 1.00 80.44 154 GLY A N 1
ATOM 1274 C CA . GLY A 1 154 ? -15.830 -0.819 -17.680 1.00 80.44 154 GLY A CA 1
ATOM 1275 C C . GLY A 1 154 ? -15.447 0.662 -17.713 1.00 80.44 154 GLY A C 1
ATOM 1276 O O . GLY A 1 154 ? -15.844 1.373 -18.629 1.00 80.44 154 GLY A O 1
ATOM 1277 N N . MET A 1 155 ? -14.702 1.137 -16.710 1.00 83.31 155 MET A N 1
ATOM 1278 C CA . MET A 1 155 ? -14.085 2.468 -16.706 1.00 83.31 155 MET A CA 1
ATOM 1279 C C . MET A 1 155 ? -12.589 2.282 -16.957 1.00 83.31 155 MET A C 1
ATOM 1281 O O . MET A 1 155 ? -11.806 2.377 -16.009 1.00 83.31 155 MET A O 1
ATOM 1285 N N . PRO A 1 156 ? -12.183 1.919 -18.190 1.00 79.00 156 PRO A N 1
ATOM 1286 C CA . PRO A 1 156 ? -10.803 1.566 -18.466 1.00 79.00 156 PRO A CA 1
ATOM 1287 C C . PRO A 1 156 ? -9.890 2.734 -18.107 1.00 79.00 156 PRO A C 1
ATOM 1289 O O . PRO A 1 156 ? -10.125 3.876 -18.497 1.00 79.00 156 PRO A O 1
ATOM 1292 N N . MET A 1 157 ? -8.837 2.435 -17.351 1.00 95.12 157 MET A N 1
ATOM 1293 C CA . MET A 1 157 ? -7.740 3.377 -17.188 1.00 95.12 157 MET A CA 1
ATOM 1294 C C . MET A 1 157 ? -6.990 3.456 -18.513 1.00 95.12 157 MET A C 1
ATOM 1296 O O . MET A 1 157 ? -6.477 2.441 -18.993 1.00 95.12 157 MET A O 1
ATOM 1300 N N . GLU A 1 158 ? -6.941 4.641 -19.112 1.00 96.00 158 GLU A N 1
ATOM 1301 C CA . GLU A 1 158 ? -6.174 4.862 -20.335 1.00 96.00 158 GLU A CA 1
ATOM 1302 C C . GLU A 1 158 ? -4.691 4.981 -19.995 1.00 96.00 158 GLU A C 1
ATOM 1304 O O . GLU A 1 158 ? -4.325 5.714 -19.079 1.00 96.00 158 GLU A O 1
ATOM 1309 N N . VAL A 1 159 ? -3.839 4.281 -20.745 1.00 96.25 159 VAL A N 1
ATOM 1310 C CA . VAL A 1 159 ? -2.378 4.378 -20.644 1.00 96.25 159 VAL A CA 1
ATOM 1311 C C . VAL A 1 159 ? -1.840 4.745 -22.019 1.00 96.25 159 VAL A C 1
ATOM 1313 O O . VAL A 1 159 ? -2.018 3.999 -22.980 1.00 96.25 159 VAL A O 1
ATOM 1316 N N . LYS A 1 160 ? -1.188 5.905 -22.105 1.00 95.62 160 LYS A N 1
ATOM 1317 C CA . LYS A 1 160 ? -0.549 6.425 -23.318 1.00 95.62 160 LYS A CA 1
ATOM 1318 C C . LYS A 1 160 ? 0.963 6.430 -23.101 1.00 95.62 160 LYS A C 1
ATOM 1320 O O . LYS A 1 160 ? 1.462 7.317 -22.396 1.00 95.62 160 LYS A O 1
ATOM 1325 N N . PRO A 1 161 ? 1.700 5.428 -23.612 1.00 93.06 161 PRO A N 1
ATOM 1326 C CA . PRO A 1 161 ? 3.137 5.374 -23.430 1.00 93.06 161 PRO A CA 1
ATOM 1327 C C . PRO A 1 161 ? 3.855 6.400 -24.305 1.00 93.06 161 PRO A C 1
ATOM 1329 O O . PRO A 1 161 ? 3.510 6.620 -25.458 1.00 93.06 161 PRO A O 1
ATOM 1332 N N . TYR A 1 162 ? 4.908 6.985 -23.745 1.00 86.81 162 TYR A N 1
ATOM 1333 C CA . TYR A 1 162 ? 5.892 7.819 -24.438 1.00 86.81 162 TYR A CA 1
ATOM 1334 C C . TYR A 1 162 ? 7.274 7.149 -24.359 1.00 86.81 162 TYR A C 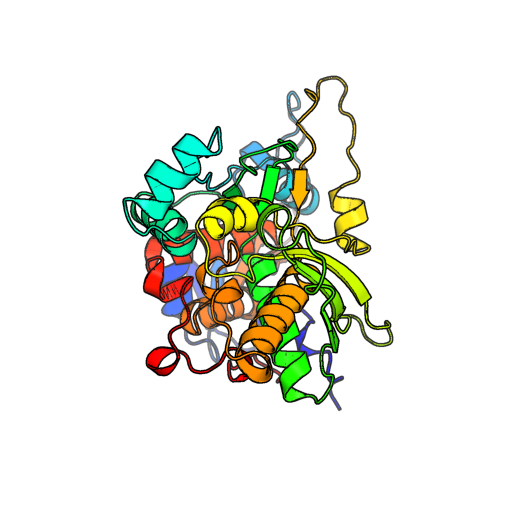1
ATOM 1336 O O . TYR A 1 162 ? 8.302 7.792 -24.137 1.00 86.81 162 TYR A O 1
ATOM 1344 N N . ALA A 1 163 ? 7.289 5.816 -24.450 1.00 64.00 163 ALA A N 1
ATOM 1345 C CA . ALA A 1 163 ? 8.467 4.981 -24.222 1.00 64.00 163 ALA A CA 1
ATOM 1346 C C . ALA A 1 163 ? 9.439 4.925 -25.419 1.00 64.00 163 ALA A C 1
ATOM 1348 O O . ALA A 1 163 ? 10.553 4.424 -25.261 1.00 64.00 163 ALA A O 1
ATOM 1349 N N . ASP A 1 164 ? 9.083 5.510 -26.565 1.00 61.09 164 ASP A N 1
ATOM 1350 C CA . ASP A 1 164 ? 9.844 5.395 -27.822 1.00 61.09 164 ASP A CA 1
ATOM 1351 C C . ASP A 1 164 ? 10.993 6.403 -27.973 1.00 61.09 164 ASP A C 1
ATOM 1353 O O . ASP A 1 164 ? 11.659 6.476 -29.004 1.00 61.09 164 ASP A O 1
ATOM 1357 N N . SER A 1 165 ? 11.287 7.190 -26.935 1.00 58.28 165 SER A N 1
ATOM 1358 C CA . SER A 1 165 ? 12.394 8.145 -26.999 1.00 58.28 165 SER A CA 1
ATOM 1359 C C . SER A 1 165 ? 13.762 7.440 -26.977 1.00 58.28 165 SER A C 1
ATOM 1361 O O . SER A 1 165 ? 13.995 6.513 -26.196 1.00 58.28 165 SER A O 1
ATOM 1363 N N . ALA A 1 166 ? 14.735 7.946 -27.742 1.00 61.97 166 ALA A N 1
ATOM 1364 C CA . ALA A 1 166 ? 16.120 7.447 -27.774 1.00 61.97 166 ALA A CA 1
ATOM 1365 C C . ALA A 1 166 ? 16.832 7.410 -26.390 1.00 61.97 166 ALA A C 1
ATOM 1367 O O . ALA A 1 166 ? 17.931 6.874 -26.256 1.00 61.97 166 ALA A O 1
ATOM 1368 N N . GLY A 1 167 ? 16.214 7.949 -25.329 1.00 74.50 167 GLY A N 1
ATOM 1369 C CA . GLY A 1 167 ? 16.727 7.987 -23.957 1.00 74.50 167 GLY A CA 1
ATOM 1370 C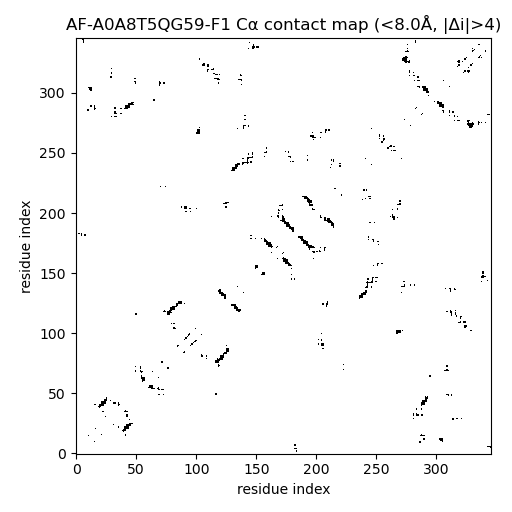 C . GLY A 1 167 ? 16.134 6.964 -22.980 1.00 74.50 167 GLY A C 1
ATOM 1371 O O . GLY A 1 167 ? 16.539 6.970 -21.813 1.00 74.50 167 G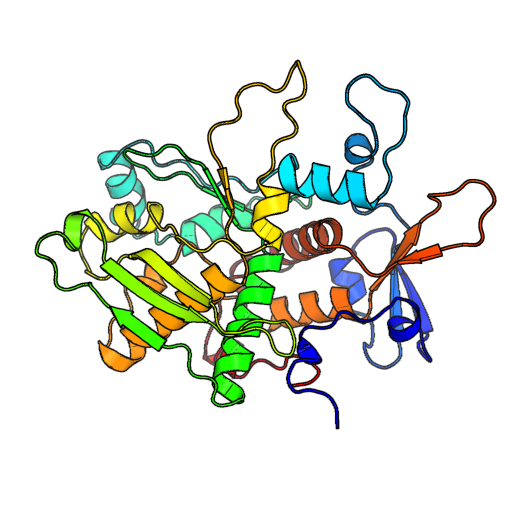LY A O 1
ATOM 1372 N N . THR A 1 168 ? 15.212 6.095 -23.404 1.00 80.00 168 THR A N 1
ATOM 1373 C CA . THR A 1 168 ? 14.431 5.220 -22.505 1.00 80.00 168 THR A CA 1
ATOM 1374 C C . THR A 1 168 ? 15.285 4.275 -21.650 1.00 80.00 168 THR A C 1
ATOM 1376 O O . THR A 1 168 ? 14.986 4.093 -20.475 1.00 80.00 168 THR A O 1
ATOM 1379 N N . SER A 1 169 ? 16.413 3.766 -22.162 1.00 80.44 169 SER A N 1
ATOM 1380 C CA . SER A 1 169 ? 17.352 2.949 -21.362 1.00 80.44 169 SER A CA 1
ATOM 1381 C C . SER A 1 169 ? 17.959 3.736 -20.185 1.00 80.44 169 SER A C 1
ATOM 1383 O O . SER A 1 169 ? 18.113 3.224 -19.082 1.00 80.44 169 SER A O 1
ATOM 1385 N N . LYS A 1 170 ? 18.264 5.030 -20.369 1.00 83.38 170 LYS A N 1
ATOM 1386 C CA . LYS A 1 170 ? 18.933 5.854 -19.342 1.00 83.38 170 LYS A CA 1
ATOM 1387 C C . LYS A 1 170 ? 17.961 6.553 -18.389 1.00 83.38 170 LYS A C 1
ATOM 1389 O O . LYS A 1 170 ? 18.309 6.801 -17.229 1.00 83.38 170 LYS A O 1
ATOM 1394 N N . LYS A 1 171 ? 16.791 6.964 -18.889 1.00 84.25 171 LYS A N 1
ATOM 1395 C CA . LYS A 1 171 ? 15.805 7.772 -18.147 1.00 84.25 171 LYS A CA 1
ATOM 1396 C C . LYS A 1 171 ? 14.603 6.960 -17.655 1.00 84.25 171 LYS A C 1
ATOM 1398 O O . LYS A 1 171 ? 13.966 7.391 -16.699 1.00 84.25 171 LYS A O 1
ATOM 1403 N N . GLY A 1 172 ? 14.343 5.802 -18.255 1.00 89.81 172 GLY A N 1
ATOM 1404 C CA . GLY A 1 172 ? 13.082 5.081 -18.127 1.00 89.81 172 GLY A CA 1
ATOM 1405 C C . GLY A 1 172 ? 12.014 5.598 -19.081 1.00 89.81 172 GLY A C 1
ATOM 1406 O O . GLY A 1 172 ? 12.128 6.691 -19.641 1.00 89.81 172 GLY A O 1
ATOM 1407 N N . GLY A 1 173 ? 10.970 4.795 -19.250 1.00 92.50 173 GLY A N 1
ATOM 1408 C CA . GLY A 1 173 ? 9.751 5.179 -19.939 1.00 92.50 173 GLY A CA 1
ATOM 1409 C C . GLY A 1 173 ? 8.962 6.211 -19.138 1.00 92.50 173 GLY A C 1
ATOM 1410 O O . GLY A 1 173 ? 9.089 6.324 -17.912 1.00 92.50 173 GLY A O 1
ATOM 1411 N N . SER A 1 174 ? 8.147 6.972 -19.858 1.00 94.50 174 SER A N 1
ATOM 1412 C CA . SER A 1 174 ? 7.109 7.823 -19.282 1.00 94.50 174 SER A CA 1
ATOM 1413 C C . SER A 1 174 ? 5.770 7.446 -19.890 1.00 94.50 174 SER A C 1
ATOM 1415 O O . SER A 1 174 ? 5.715 7.046 -21.052 1.00 94.50 174 SER A O 1
ATOM 1417 N N . VAL A 1 175 ? 4.702 7.576 -19.118 1.00 95.31 175 VAL A N 1
ATOM 1418 C CA . VAL A 1 175 ? 3.335 7.341 -19.587 1.00 95.31 175 VAL A CA 1
ATOM 1419 C C . VAL A 1 175 ? 2.434 8.457 -19.087 1.00 95.31 175 VAL A C 1
ATOM 1421 O O . VAL A 1 175 ? 2.652 8.977 -17.992 1.00 95.31 175 VAL A O 1
ATOM 1424 N N . ILE A 1 176 ? 1.417 8.800 -19.870 1.00 96.81 176 ILE A N 1
ATOM 1425 C CA . ILE A 1 176 ? 0.254 9.537 -19.376 1.00 96.81 176 ILE A CA 1
ATOM 1426 C C . ILE A 1 176 ? -0.814 8.505 -19.042 1.00 96.81 176 ILE A C 1
ATOM 1428 O O . ILE A 1 176 ? -1.104 7.629 -19.857 1.00 96.81 176 ILE A O 1
ATOM 1432 N N . VAL A 1 177 ? -1.376 8.600 -17.843 1.00 97.06 177 VAL A N 1
ATOM 1433 C CA . VAL A 1 177 ? -2.401 7.683 -17.358 1.00 97.06 177 VAL A CA 1
ATOM 1434 C C . VAL A 1 177 ? -3.623 8.447 -16.869 1.00 97.06 177 VAL A C 1
ATOM 1436 O O . VAL A 1 177 ? -3.496 9.478 -16.205 1.00 97.06 177 VAL A O 1
ATOM 1439 N N . THR A 1 178 ? -4.804 7.923 -17.193 1.00 97.44 178 THR A N 1
ATOM 1440 C CA . THR A 1 178 ? -6.091 8.438 -16.720 1.00 97.44 178 THR A CA 1
ATOM 1441 C C . THR A 1 178 ? -6.718 7.450 -15.741 1.00 97.44 178 THR A C 1
ATOM 1443 O O . THR A 1 178 ? -6.960 6.294 -16.083 1.00 97.44 178 THR A O 1
ATOM 1446 N N . VAL A 1 179 ? -6.988 7.900 -14.513 1.00 96.88 179 VAL A N 1
ATOM 1447 C CA . VAL A 1 179 ? -7.490 7.081 -13.397 1.00 96.88 179 VAL A CA 1
ATOM 1448 C C . VAL A 1 179 ? -8.824 7.645 -12.893 1.00 96.88 179 VAL A C 1
ATOM 1450 O O . VAL A 1 179 ? -8.904 8.843 -12.615 1.00 96.88 179 VAL A O 1
ATOM 1453 N N . PRO A 1 180 ? -9.883 6.829 -12.730 1.00 94.69 180 PRO A N 1
ATOM 1454 C CA . PRO A 1 180 ? -11.165 7.301 -12.214 1.00 94.69 180 PRO A CA 1
ATOM 1455 C C . PRO A 1 180 ? -11.062 7.806 -10.770 1.00 94.69 180 PRO A C 1
ATOM 1457 O O . PRO A 1 180 ? -10.373 7.217 -9.937 1.00 94.69 180 PRO A O 1
ATOM 1460 N N . SER A 1 181 ? -11.816 8.861 -10.447 1.00 92.19 181 SER A N 1
ATOM 1461 C CA . SER A 1 181 ? -11.923 9.359 -9.072 1.00 92.19 181 SER A CA 1
ATOM 1462 C C . SER A 1 181 ? -12.773 8.445 -8.183 1.00 92.19 181 SER A C 1
ATOM 1464 O O . SER A 1 181 ? -13.802 7.909 -8.613 1.00 92.19 181 SER A O 1
ATOM 1466 N N . ARG A 1 182 ? -12.408 8.359 -6.900 1.00 91.25 182 ARG A N 1
ATOM 1467 C CA . ARG A 1 182 ? -13.206 7.722 -5.834 1.00 91.25 182 ARG A CA 1
ATOM 1468 C C . ARG A 1 182 ? -14.495 8.486 -5.497 1.00 91.25 182 ARG A C 1
ATOM 1470 O O . ARG A 1 182 ? -15.444 7.896 -4.984 1.00 91.25 182 ARG A O 1
ATOM 1477 N N . THR A 1 183 ? -14.554 9.787 -5.780 1.00 88.81 183 THR A N 1
ATOM 1478 C CA . THR A 1 183 ? -15.658 10.661 -5.359 1.00 88.81 183 THR A CA 1
ATOM 1479 C C . THR A 1 183 ? -16.797 10.640 -6.383 1.00 88.81 183 THR A C 1
ATOM 1481 O O . THR A 1 183 ? -16.549 10.770 -7.588 1.00 88.81 183 THR A O 1
ATOM 1484 N N . PRO A 1 184 ? -18.069 10.481 -5.967 1.00 86.62 184 PRO A N 1
ATOM 1485 C CA . PRO A 1 184 ? -19.213 10.615 -6.868 1.00 86.62 184 PRO A CA 1
ATOM 1486 C C . PRO A 1 184 ? -19.187 11.941 -7.634 1.00 86.62 184 PRO A C 1
ATOM 1488 O O . PRO A 1 184 ? -18.910 12.978 -7.044 1.00 86.62 184 PRO A O 1
ATOM 1491 N N . LYS A 1 185 ? -19.498 11.898 -8.937 1.00 86.69 185 LYS A N 1
ATOM 1492 C CA . LYS A 1 185 ? -19.543 13.061 -9.849 1.00 86.69 185 LYS A CA 1
ATOM 1493 C C . LYS A 1 185 ? -18.214 13.794 -10.090 1.00 86.69 185 LYS A C 1
ATOM 1495 O O . LYS A 1 185 ? -18.201 14.741 -10.861 1.00 86.69 185 LYS A O 1
ATOM 1500 N N . GLN A 1 186 ? -17.113 13.364 -9.478 1.00 89.00 186 GLN A N 1
ATOM 1501 C CA . GLN A 1 186 ? -15.792 13.903 -9.786 1.00 89.00 186 GLN A CA 1
ATOM 1502 C C . GLN A 1 186 ? -15.211 13.223 -11.029 1.00 89.00 186 GLN A C 1
ATOM 1504 O O . GLN A 1 186 ? -15.342 12.001 -11.190 1.00 89.00 186 GLN A O 1
ATOM 1509 N N . GLU A 1 187 ? -14.575 14.031 -11.877 1.00 90.38 187 GLU A N 1
ATOM 1510 C CA . GLU A 1 187 ? -13.888 13.603 -13.095 1.00 90.38 187 GLU A CA 1
ATOM 1511 C C . GLU A 1 187 ? -12.690 12.691 -12.797 1.00 90.38 187 GLU A C 1
ATOM 1513 O O . GLU A 1 187 ? -12.190 12.613 -11.670 1.00 90.38 187 GLU A O 1
ATOM 1518 N N . SER A 1 188 ? -12.246 11.970 -13.825 1.00 93.69 188 SER A N 1
ATOM 1519 C CA . SER A 1 188 ? -11.018 11.179 -13.777 1.00 93.69 188 SER A CA 1
ATOM 1520 C C . SER A 1 188 ? -9.790 12.084 -13.697 1.00 93.69 188 SER A C 1
ATOM 1522 O O . SER A 1 188 ? -9.751 13.165 -14.278 1.00 93.69 188 SER A O 1
ATOM 1524 N N . TYR A 1 189 ? -8.750 11.615 -13.020 1.00 94.75 189 TYR A N 1
ATOM 1525 C CA . TYR A 1 189 ? -7.464 12.295 -12.962 1.00 94.75 189 TYR A CA 1
ATOM 1526 C C . TYR A 1 189 ? -6.593 11.857 -14.128 1.00 94.75 189 TYR A C 1
ATOM 1528 O O . TYR A 1 189 ? -6.466 10.661 -14.370 1.00 94.75 189 TYR A O 1
ATOM 1536 N N . THR A 1 190 ? -5.948 12.807 -14.800 1.00 95.88 190 THR A N 1
ATOM 1537 C CA . THR A 1 190 ? -4.930 12.522 -15.817 1.00 95.88 190 THR A CA 1
ATOM 1538 C C . THR A 1 190 ? -3.596 13.083 -15.356 1.00 95.88 190 THR A C 1
ATOM 1540 O O . THR A 1 190 ? -3.511 14.247 -14.969 1.00 95.88 190 THR A O 1
ATOM 1543 N N . PHE A 1 191 ? -2.560 12.252 -15.352 1.00 96.62 191 PHE A N 1
ATOM 1544 C CA . PHE A 1 191 ? -1.229 12.624 -14.873 1.00 96.62 191 PHE A CA 1
ATOM 1545 C C . PHE A 1 191 ? -0.147 11.773 -15.540 1.00 96.62 191 PHE A C 1
ATOM 1547 O O . PHE A 1 191 ? -0.441 10.767 -16.186 1.00 96.62 191 PHE A O 1
ATOM 1554 N N . ALA A 1 192 ? 1.113 12.179 -15.390 1.00 96.50 192 ALA A N 1
ATOM 1555 C CA . ALA A 1 192 ? 2.251 11.449 -15.923 1.00 96.50 192 ALA A CA 1
ATOM 1556 C C . ALA A 1 192 ? 2.932 10.599 -14.842 1.00 96.50 192 ALA A C 1
ATOM 1558 O O . ALA A 1 192 ? 3.064 11.021 -13.692 1.00 96.50 192 ALA A O 1
ATOM 1559 N N . ILE A 1 193 ? 3.411 9.417 -15.228 1.00 96.12 193 ILE A N 1
ATOM 1560 C CA . ILE A 1 193 ? 4.339 8.605 -14.436 1.00 96.12 193 ILE A CA 1
ATOM 1561 C C . ILE A 1 193 ? 5.652 8.517 -15.209 1.00 96.12 193 ILE A C 1
ATOM 1563 O O . ILE A 1 193 ? 5.667 8.170 -16.390 1.00 96.12 193 ILE A O 1
ATOM 1567 N N . HIS A 1 194 ? 6.757 8.824 -14.537 1.00 94.25 194 HIS A N 1
ATOM 1568 C CA . HIS A 1 194 ? 8.103 8.831 -15.101 1.00 94.25 194 HIS A CA 1
ATOM 1569 C C . HIS A 1 194 ? 8.993 7.798 -14.417 1.00 94.25 194 HIS A C 1
ATOM 1571 O O . HIS A 1 194 ? 8.776 7.449 -13.258 1.00 94.25 194 HIS A O 1
ATOM 1577 N N . GLY A 1 195 ? 10.054 7.377 -15.109 1.00 92.19 195 GLY A N 1
ATOM 1578 C CA . GLY A 1 195 ? 11.056 6.469 -14.546 1.00 92.19 195 GLY A CA 1
ATOM 1579 C C . GLY A 1 195 ? 10.595 5.014 -14.521 1.00 92.19 195 GLY A C 1
ATOM 1580 O O . GLY A 1 195 ? 10.995 4.261 -13.640 1.00 92.19 195 GLY A O 1
ATOM 1581 N N . ILE A 1 196 ? 9.747 4.615 -15.469 1.00 94.31 196 ILE A N 1
ATOM 1582 C CA . ILE A 1 196 ? 9.276 3.233 -15.583 1.00 94.31 196 ILE A CA 1
ATOM 1583 C C . ILE A 1 196 ? 10.360 2.413 -16.283 1.00 94.31 196 ILE A C 1
ATOM 1585 O O . ILE A 1 196 ? 10.803 2.758 -17.380 1.00 94.31 196 ILE A O 1
ATOM 1589 N N . ALA A 1 197 ? 10.809 1.327 -15.663 1.00 94.25 197 ALA A N 1
ATOM 1590 C CA . ALA A 1 197 ? 11.738 0.407 -16.305 1.00 94.25 197 ALA A CA 1
ATOM 1591 C C . ALA A 1 197 ? 10.983 -0.413 -17.359 1.00 94.25 197 ALA A C 1
ATOM 1593 O O . ALA A 1 197 ? 10.143 -1.233 -17.012 1.00 94.25 197 ALA A O 1
ATOM 1594 N N . VAL A 1 198 ? 11.262 -0.158 -18.639 1.00 93.88 198 VAL A N 1
ATOM 1595 C CA . VAL A 1 198 ? 10.599 -0.832 -19.774 1.00 93.88 198 VAL A CA 1
ATOM 1596 C C . VAL A 1 198 ? 11.568 -1.625 -20.648 1.00 93.88 198 VAL A C 1
ATOM 1598 O O . VAL A 1 198 ? 11.134 -2.473 -21.411 1.00 93.88 198 VAL A O 1
ATOM 1601 N N . LYS A 1 199 ? 12.877 -1.370 -20.566 1.00 93.06 199 LYS A N 1
ATOM 1602 C CA . LYS A 1 199 ? 13.886 -2.142 -21.300 1.00 93.06 199 LYS A CA 1
ATOM 1603 C C . LYS A 1 199 ? 14.531 -3.150 -20.365 1.00 93.06 199 LYS A C 1
ATOM 1605 O O . LYS A 1 199 ? 14.882 -2.791 -19.240 1.00 93.06 199 LYS A O 1
ATOM 1610 N N . ASP A 1 200 ? 14.695 -4.377 -20.846 1.00 92.31 200 ASP A N 1
ATOM 1611 C CA . ASP A 1 200 ? 15.442 -5.405 -20.132 1.00 92.31 200 ASP A CA 1
ATOM 1612 C C . ASP A 1 200 ? 16.948 -5.221 -20.355 1.00 92.31 200 ASP A C 1
ATOM 1614 O O . ASP A 1 200 ? 17.572 -5.873 -21.186 1.00 92.31 200 ASP A O 1
ATOM 1618 N N . ASP A 1 201 ? 17.516 -4.236 -19.665 1.00 91.44 201 ASP A N 1
ATOM 1619 C CA . ASP A 1 201 ? 18.946 -3.953 -19.663 1.00 91.44 201 ASP A CA 1
ATOM 1620 C C . ASP A 1 201 ? 19.439 -3.656 -18.240 1.00 91.44 201 ASP A C 1
ATOM 1622 O O . ASP A 1 201 ? 18.652 -3.466 -17.312 1.00 91.44 201 ASP A O 1
ATOM 1626 N N . ASP A 1 202 ? 20.756 -3.575 -18.051 1.00 89.50 202 ASP A N 1
ATOM 1627 C CA . ASP A 1 202 ? 21.365 -3.300 -16.744 1.00 89.50 202 ASP A CA 1
ATOM 1628 C C . ASP A 1 202 ? 20.878 -1.990 -16.093 1.00 89.50 202 ASP A C 1
ATOM 1630 O O . ASP A 1 202 ? 20.913 -1.841 -14.870 1.00 89.50 202 ASP A O 1
ATOM 1634 N N . ASN A 1 203 ? 20.408 -1.008 -16.873 1.00 88.88 203 ASN A N 1
ATOM 1635 C CA . ASN A 1 203 ? 19.917 0.248 -16.308 1.00 88.88 203 ASN A CA 1
ATOM 1636 C C . ASN A 1 203 ? 18.559 0.091 -15.620 1.00 88.88 203 ASN A C 1
ATOM 1638 O O . ASN A 1 203 ? 18.199 0.979 -14.838 1.00 88.88 203 ASN A O 1
ATOM 1642 N N . LYS A 1 204 ? 17.823 -1.006 -15.852 1.00 91.44 204 LYS A N 1
ATOM 1643 C CA . LYS A 1 204 ? 16.488 -1.235 -15.276 1.00 91.44 204 LYS A CA 1
ATOM 1644 C C . LYS A 1 204 ? 16.473 -1.089 -13.751 1.00 91.44 204 LYS A C 1
ATOM 1646 O O . LYS A 1 204 ? 15.588 -0.425 -13.214 1.00 91.44 204 LYS A O 1
ATOM 1651 N N . TYR A 1 205 ? 17.520 -1.567 -13.073 1.00 87.94 205 TYR A N 1
ATOM 1652 C CA . TYR A 1 205 ? 17.695 -1.477 -11.617 1.00 87.94 205 TYR A CA 1
ATOM 1653 C C . TYR A 1 205 ? 17.806 -0.032 -11.109 1.00 87.94 205 TYR A C 1
ATOM 1655 O O . TYR A 1 205 ? 17.313 0.322 -10.038 1.00 87.94 205 TYR A O 1
ATOM 1663 N N . ILE A 1 206 ? 18.423 0.847 -11.897 1.00 88.19 206 ILE A N 1
ATOM 1664 C CA . ILE A 1 206 ? 18.597 2.263 -11.553 1.00 88.19 206 ILE A CA 1
ATOM 1665 C C . ILE A 1 206 ? 17.330 3.045 -11.887 1.00 88.19 206 ILE A C 1
ATOM 1667 O O . ILE A 1 206 ? 16.927 3.930 -11.130 1.00 88.19 206 ILE A O 1
ATOM 1671 N N . VAL A 1 207 ? 16.719 2.736 -13.032 1.00 89.62 207 VAL A N 1
ATOM 1672 C CA . VAL A 1 207 ? 15.500 3.385 -13.517 1.00 89.62 207 VAL A CA 1
ATOM 1673 C C . VAL A 1 207 ? 14.340 3.141 -12.556 1.00 89.62 207 VAL A C 1
ATOM 1675 O O . VAL A 1 207 ? 13.699 4.108 -12.159 1.00 89.62 207 VAL A O 1
ATOM 1678 N N . ALA A 1 208 ? 14.146 1.899 -12.105 1.00 87.88 208 ALA A N 1
ATOM 1679 C CA . ALA A 1 208 ? 13.108 1.509 -11.146 1.00 87.88 208 ALA A CA 1
ATOM 1680 C C . ALA A 1 208 ? 13.071 2.397 -9.892 1.00 87.88 208 ALA A C 1
ATOM 1682 O O . ALA A 1 208 ? 12.016 2.800 -9.407 1.00 87.88 208 ALA A O 1
ATOM 1683 N N . ASN A 1 209 ? 14.254 2.768 -9.399 1.00 86.06 209 ASN A N 1
ATOM 1684 C CA . ASN A 1 209 ? 14.422 3.598 -8.212 1.00 86.06 209 ASN A CA 1
ATOM 1685 C C . ASN A 1 209 ? 14.092 5.085 -8.443 1.00 86.06 209 ASN A C 1
ATOM 1687 O O . ASN A 1 209 ? 14.058 5.858 -7.489 1.00 86.06 209 ASN A O 1
ATOM 1691 N N . ARG A 1 210 ? 13.868 5.517 -9.691 1.00 88.06 210 ARG A N 1
ATOM 1692 C CA . ARG A 1 210 ? 13.529 6.905 -10.055 1.00 88.06 210 ARG A CA 1
ATOM 1693 C C . ARG A 1 210 ? 12.038 7.136 -10.261 1.00 88.06 210 ARG A C 1
ATOM 1695 O O . ARG A 1 210 ? 11.669 8.273 -10.558 1.00 88.06 210 ARG A O 1
ATOM 1702 N N . LEU A 1 211 ? 11.217 6.097 -10.104 1.00 91.38 211 LEU A N 1
ATOM 1703 C CA . LEU A 1 211 ? 9.780 6.168 -10.318 1.00 91.38 211 LEU A CA 1
ATOM 1704 C C . LEU A 1 211 ? 9.172 7.367 -9.569 1.00 91.38 211 LEU A C 1
ATOM 1706 O O . LEU A 1 211 ? 9.420 7.575 -8.373 1.00 91.38 211 LEU A O 1
ATOM 1710 N N . ILE A 1 212 ? 8.402 8.180 -10.287 1.00 93.12 212 ILE A N 1
ATOM 1711 C CA . ILE A 1 212 ? 7.706 9.352 -9.749 1.00 93.12 212 ILE A CA 1
ATOM 1712 C C . ILE A 1 212 ? 6.430 9.608 -10.549 1.00 93.12 212 ILE A C 1
ATOM 1714 O O . ILE A 1 212 ? 6.386 9.340 -11.749 1.00 93.12 212 ILE A O 1
ATOM 1718 N N . SER A 1 213 ? 5.408 10.142 -9.888 1.00 94.06 213 SER A N 1
ATOM 1719 C CA . SER A 1 213 ? 4.159 10.576 -10.514 1.00 94.06 213 SER A CA 1
ATOM 1720 C C . SER A 1 213 ? 4.028 12.096 -10.423 1.00 94.06 213 SER A C 1
ATOM 1722 O O . SER A 1 213 ? 4.491 12.697 -9.458 1.00 94.06 213 SER A O 1
ATOM 1724 N N . THR A 1 214 ? 3.400 12.725 -11.414 1.00 92.94 214 THR A N 1
ATOM 1725 C CA . THR A 1 214 ? 2.996 14.140 -11.343 1.00 92.94 214 THR A CA 1
ATOM 1726 C C . THR A 1 214 ? 1.616 14.313 -10.715 1.00 92.94 214 THR A C 1
ATOM 1728 O O . THR A 1 214 ? 1.089 15.424 -10.700 1.00 92.94 214 THR A O 1
ATOM 1731 N N . HIS A 1 215 ? 0.984 13.225 -10.268 1.00 90.75 215 HIS A N 1
ATOM 1732 C CA . HIS A 1 215 ? -0.326 13.295 -9.645 1.00 90.75 215 HIS A CA 1
ATOM 1733 C C . HIS A 1 215 ? -0.261 14.037 -8.311 1.00 90.75 215 HIS A C 1
ATOM 1735 O O . HIS A 1 215 ? 0.579 13.740 -7.465 1.00 90.75 215 HIS A O 1
ATOM 1741 N N . SER A 1 216 ? -1.194 14.963 -8.127 1.00 79.50 216 SER A N 1
ATOM 1742 C CA . SER A 1 216 ? -1.502 15.581 -6.849 1.00 79.50 216 SER A CA 1
ATOM 1743 C C . SER A 1 216 ? -3.019 15.581 -6.682 1.00 79.50 216 SER A C 1
ATOM 1745 O O . SER A 1 216 ? -3.756 16.283 -7.376 1.00 79.50 216 SER A O 1
ATOM 1747 N N . CYS A 1 217 ? -3.525 14.750 -5.776 1.00 73.62 217 CYS A N 1
ATOM 1748 C CA . CYS A 1 217 ? -4.907 14.859 -5.338 1.00 73.62 217 CYS A CA 1
ATOM 1749 C C . CYS A 1 217 ? -5.051 15.975 -4.286 1.00 73.62 217 CYS A C 1
ATOM 1751 O O . CYS A 1 217 ? -4.090 16.368 -3.615 1.00 73.62 217 CYS A O 1
ATOM 1753 N N . PHE A 1 218 ? -6.268 16.498 -4.120 1.00 64.56 218 PHE A N 1
ATOM 1754 C CA . PHE A 1 218 ? -6.556 17.509 -3.094 1.00 64.56 218 PHE A CA 1
ATOM 1755 C C . PHE A 1 218 ? -6.146 17.007 -1.699 1.00 64.56 218 PHE A C 1
ATOM 1757 O O . PHE A 1 218 ? -5.529 17.742 -0.937 1.00 64.56 218 PHE A O 1
ATOM 1764 N N . ASP A 1 219 ? -6.367 15.720 -1.409 1.00 61.72 219 ASP A N 1
ATOM 1765 C CA . ASP A 1 219 ? -5.956 15.091 -0.149 1.00 61.72 219 ASP A CA 1
ATOM 1766 C C . ASP A 1 219 ? -4.428 15.093 0.054 1.00 61.72 219 ASP A C 1
ATOM 1768 O O . ASP A 1 219 ? -3.970 15.280 1.181 1.00 61.72 219 ASP A O 1
ATOM 1772 N N . THR A 1 220 ? -3.623 14.911 -1.003 1.00 60.25 220 THR A N 1
ATOM 1773 C CA . THR A 1 220 ? -2.153 15.040 -0.922 1.00 60.25 220 THR A CA 1
ATOM 1774 C C . THR A 1 220 ? -1.713 16.483 -0.735 1.00 60.25 220 THR A C 1
ATOM 1776 O O . THR A 1 220 ? -0.822 16.728 0.068 1.00 60.25 220 THR A O 1
ATOM 1779 N N . MET A 1 221 ? -2.398 17.450 -1.353 1.00 55.09 221 MET A N 1
ATOM 1780 C CA . MET A 1 221 ? -2.051 18.868 -1.221 1.00 55.09 221 MET A CA 1
ATOM 1781 C C . MET A 1 221 ? -2.049 19.321 0.249 1.00 55.09 221 MET A C 1
ATOM 1783 O O . MET A 1 221 ? -1.112 19.982 0.681 1.00 55.09 221 MET A O 1
ATOM 1787 N N . PHE A 1 222 ? -3.029 18.895 1.059 1.00 53.47 222 PHE A N 1
ATOM 1788 C CA . PHE A 1 222 ? -3.042 19.204 2.501 1.00 53.47 222 PHE A CA 1
ATOM 1789 C C . PHE A 1 222 ? -2.079 18.357 3.336 1.00 53.47 222 PHE A C 1
ATOM 1791 O O . PHE A 1 222 ? -1.682 18.797 4.414 1.00 53.47 222 PHE A O 1
ATOM 1798 N N . LYS A 1 223 ? -1.709 17.154 2.876 1.00 57.03 223 LYS A N 1
ATOM 1799 C CA . LYS A 1 223 ? -0.646 16.355 3.512 1.00 57.03 223 LYS A CA 1
ATOM 1800 C C . LYS A 1 223 ? 0.734 16.991 3.284 1.00 57.03 223 LYS A C 1
ATOM 1802 O O . LYS A 1 223 ? 1.583 16.900 4.169 1.00 57.03 223 LYS A O 1
ATOM 1807 N N . ASP A 1 224 ? 0.925 17.655 2.143 1.00 55.25 224 ASP A N 1
ATOM 1808 C CA . ASP A 1 224 ? 2.185 18.287 1.740 1.00 55.25 224 ASP A CA 1
ATOM 1809 C C . ASP A 1 224 ? 2.325 19.741 2.235 1.00 55.25 224 ASP A C 1
ATOM 1811 O O . ASP A 1 224 ? 3.439 20.269 2.272 1.00 55.25 224 ASP A O 1
ATOM 1815 N N . LEU A 1 225 ? 1.233 20.384 2.682 1.00 53.28 225 LEU A N 1
ATOM 1816 C CA . LEU A 1 225 ? 1.285 21.677 3.375 1.00 53.28 225 LEU A CA 1
ATOM 1817 C C . LEU A 1 225 ? 2.090 21.542 4.678 1.00 53.28 225 LEU A C 1
ATOM 1819 O O . LEU A 1 225 ? 1.612 21.055 5.708 1.00 53.28 225 LEU A O 1
ATOM 1823 N N . LYS A 1 226 ? 3.346 21.992 4.636 1.00 53.34 226 LYS A N 1
ATOM 1824 C CA . LYS A 1 226 ? 4.216 22.077 5.807 1.00 53.34 226 LYS A CA 1
ATOM 1825 C C . LYS A 1 226 ? 3.745 23.232 6.694 1.00 53.34 226 LYS A C 1
ATOM 1827 O O . LYS A 1 226 ? 3.768 24.388 6.284 1.00 53.34 226 LYS A O 1
ATOM 1832 N N . TYR A 1 227 ? 3.373 22.937 7.938 1.00 47.91 227 TYR A N 1
ATOM 1833 C CA . TYR A 1 227 ? 3.554 23.924 8.997 1.00 47.91 227 TYR A CA 1
ATOM 1834 C C . TYR A 1 227 ? 5.056 24.009 9.238 1.00 47.91 227 TYR A C 1
ATOM 1836 O O . TYR A 1 227 ? 5.622 23.050 9.753 1.00 47.91 227 TYR A O 1
ATOM 1844 N N . ASN A 1 228 ? 5.690 25.108 8.829 1.00 42.00 228 ASN A N 1
ATOM 1845 C CA . ASN A 1 228 ? 7.046 25.415 9.265 1.00 42.00 228 ASN A CA 1
ATOM 1846 C C . ASN A 1 228 ? 6.960 25.704 10.764 1.00 42.00 228 ASN A C 1
ATOM 1848 O O . ASN A 1 228 ? 6.584 26.805 11.172 1.00 42.00 228 ASN A O 1
ATOM 1852 N N . LEU A 1 229 ? 7.201 24.690 11.593 1.00 47.97 229 LEU A N 1
ATOM 1853 C CA . LEU A 1 229 ? 7.459 24.946 13.001 1.00 47.97 229 LEU A CA 1
ATOM 1854 C C . LEU A 1 229 ? 8.815 25.668 13.096 1.00 47.97 229 LEU A C 1
ATOM 1856 O O . LEU A 1 229 ? 9.695 25.370 12.291 1.00 47.97 229 LEU A O 1
ATOM 1860 N N . PRO A 1 230 ? 9.003 26.604 14.044 1.00 43.44 230 PRO A N 1
ATOM 1861 C CA . PRO A 1 230 ? 10.239 27.389 14.163 1.00 43.44 230 PRO A CA 1
ATOM 1862 C C . PRO A 1 230 ? 11.527 26.550 14.222 1.00 43.44 230 PRO A C 1
ATOM 1864 O O . PRO A 1 230 ? 12.580 27.032 13.822 1.00 43.44 230 PRO A O 1
ATOM 1867 N N . ASP A 1 231 ? 11.411 25.290 14.657 1.00 50.06 231 ASP A N 1
ATOM 1868 C CA . ASP A 1 231 ? 12.515 24.342 14.825 1.00 50.06 231 ASP A CA 1
ATOM 1869 C C . ASP A 1 231 ? 12.448 23.142 13.855 1.00 50.06 231 ASP A C 1
ATOM 1871 O O . ASP A 1 231 ? 13.126 22.133 14.078 1.00 50.06 231 ASP A O 1
ATOM 1875 N N . ASP A 1 232 ? 11.595 23.181 12.820 1.00 47.03 232 ASP A N 1
ATOM 1876 C CA . ASP A 1 232 ? 11.577 22.118 11.807 1.00 47.03 232 ASP A CA 1
ATOM 1877 C C . ASP A 1 232 ? 12.884 22.202 11.006 1.00 47.03 232 ASP A C 1
ATOM 1879 O O . ASP A 1 232 ? 13.068 23.076 10.158 1.00 47.03 232 ASP A O 1
ATOM 1883 N N . SER A 1 233 ? 13.804 21.271 11.282 1.00 46.59 233 SER A N 1
ATOM 1884 C CA . SER A 1 233 ? 14.931 20.992 10.396 1.00 46.59 233 SER A CA 1
ATOM 1885 C C . SER A 1 233 ? 14.379 20.777 8.994 1.00 46.59 233 SER A C 1
ATOM 1887 O O . SER A 1 233 ? 13.385 20.065 8.856 1.00 46.59 233 SER A O 1
ATOM 1889 N N . GLU A 1 234 ? 14.998 21.382 7.980 1.00 42.78 234 GLU A N 1
ATOM 1890 C CA . GLU A 1 234 ? 14.645 21.219 6.568 1.00 42.78 234 GLU A CA 1
ATOM 1891 C C . GLU A 1 234 ? 14.652 19.733 6.172 1.00 42.78 234 GLU A C 1
ATOM 1893 O O . GLU A 1 234 ? 15.621 19.203 5.629 1.00 42.78 234 GLU A O 1
ATOM 1898 N N . ASP A 1 235 ? 13.564 19.021 6.460 1.00 49.41 235 ASP A N 1
ATOM 1899 C CA . ASP A 1 235 ? 13.415 17.643 6.043 1.00 49.41 235 ASP A CA 1
ATOM 1900 C C . ASP A 1 235 ? 13.370 17.669 4.519 1.00 49.41 235 ASP A C 1
ATOM 1902 O O . ASP A 1 235 ? 12.473 18.278 3.906 1.00 49.41 235 ASP A O 1
ATOM 1906 N N . ALA A 1 236 ? 14.390 17.031 3.935 1.00 56.66 236 ALA A N 1
ATOM 1907 C CA . ALA A 1 236 ? 14.556 16.841 2.506 1.00 56.66 236 ALA A CA 1
ATOM 1908 C C . ALA A 1 236 ? 13.206 16.483 1.883 1.00 56.66 236 ALA A C 1
ATOM 1910 O O . ALA A 1 236 ? 12.504 15.611 2.394 1.00 56.66 236 ALA A O 1
ATOM 1911 N N . GLU A 1 237 ? 12.863 17.167 0.792 1.00 76.12 237 GLU A N 1
ATOM 1912 C CA . GLU A 1 237 ? 11.652 16.954 0.001 1.00 76.12 237 GLU A CA 1
ATOM 1913 C C . GLU A 1 237 ? 11.255 15.459 -0.022 1.00 76.12 237 GLU A C 1
ATOM 1915 O O . GLU A 1 237 ? 12.062 14.579 -0.357 1.00 76.12 237 GLU A O 1
ATOM 1920 N N . VAL A 1 238 ? 10.028 15.156 0.409 1.00 86.69 238 VAL A N 1
ATOM 1921 C CA . VAL A 1 238 ? 9.478 13.796 0.431 1.00 86.69 238 VAL A CA 1
ATOM 1922 C C . VAL A 1 238 ? 8.397 13.728 -0.628 1.00 86.69 238 VAL A C 1
ATOM 1924 O O . VAL A 1 238 ? 7.478 14.535 -0.634 1.00 86.69 238 VAL A O 1
ATOM 1927 N N . PHE A 1 239 ? 8.507 12.747 -1.512 1.00 90.19 239 PHE A N 1
ATOM 1928 C CA . PHE A 1 239 ? 7.462 12.415 -2.461 1.00 90.19 239 PHE A CA 1
ATOM 1929 C C . PHE A 1 239 ? 6.602 11.296 -1.872 1.00 90.19 239 PHE A C 1
ATOM 1931 O O . PHE A 1 239 ? 7.093 10.180 -1.660 1.00 90.19 239 PHE A O 1
ATOM 1938 N N . ASN A 1 240 ? 5.335 11.607 -1.610 1.00 91.81 240 ASN A N 1
ATOM 1939 C CA . ASN A 1 240 ? 4.350 10.672 -1.086 1.00 91.81 240 ASN A CA 1
ATOM 1940 C C . ASN A 1 240 ? 3.564 10.047 -2.241 1.00 91.81 240 ASN A C 1
ATOM 1942 O O . ASN A 1 240 ? 2.963 10.757 -3.041 1.00 91.81 240 ASN A O 1
ATOM 1946 N N . TRP A 1 241 ? 3.550 8.719 -2.320 1.00 94.44 241 TRP A N 1
ATOM 1947 C CA . TRP A 1 241 ? 2.668 8.017 -3.248 1.00 94.44 241 TRP A CA 1
ATOM 1948 C C . TRP A 1 241 ? 1.250 7.943 -2.685 1.00 94.44 241 TRP A C 1
ATOM 1950 O O . TRP A 1 241 ? 1.061 7.571 -1.527 1.00 94.44 241 TRP A O 1
ATOM 1960 N N . ASP A 1 242 ? 0.263 8.267 -3.518 1.00 94.81 242 ASP A N 1
ATOM 1961 C CA . ASP A 1 242 ? -1.153 8.087 -3.205 1.00 94.81 242 ASP A CA 1
ATOM 1962 C C . ASP A 1 242 ? -1.786 6.944 -4.009 1.00 94.81 242 ASP A C 1
ATOM 1964 O O . ASP A 1 242 ? -1.218 6.427 -4.979 1.00 94.81 242 ASP A O 1
ATOM 1968 N N . ALA A 1 243 ? -2.995 6.565 -3.600 1.00 96.75 243 ALA A N 1
ATOM 1969 C CA . ALA A 1 243 ? -3.757 5.488 -4.208 1.00 96.75 243 ALA A CA 1
ATOM 1970 C C . ALA A 1 243 ? -3.988 5.648 -5.722 1.00 96.75 243 ALA A C 1
ATOM 1972 O O . ALA A 1 243 ? -3.921 4.654 -6.443 1.00 96.75 243 ALA A O 1
ATOM 1973 N N . HIS A 1 244 ? -4.247 6.854 -6.242 1.00 97.06 244 HIS A N 1
ATOM 1974 C CA . HIS A 1 244 ? -4.496 7.024 -7.679 1.00 97.06 244 HIS A CA 1
ATOM 1975 C C . HIS A 1 244 ? -3.203 6.864 -8.475 1.00 97.06 244 HIS A C 1
ATOM 1977 O O . HIS A 1 244 ? -3.209 6.194 -9.507 1.00 97.06 244 HIS A O 1
ATOM 1983 N N . ALA A 1 245 ? -2.089 7.414 -7.981 1.00 97.12 245 ALA A N 1
ATOM 1984 C CA . ALA A 1 245 ? -0.779 7.237 -8.597 1.00 97.12 245 ALA A CA 1
ATOM 1985 C C . ALA A 1 245 ? -0.375 5.753 -8.645 1.00 97.12 245 ALA A C 1
ATOM 1987 O O . ALA A 1 245 ? 0.103 5.277 -9.677 1.00 97.12 245 ALA A O 1
ATOM 1988 N N . ILE A 1 246 ? -0.627 5.006 -7.564 1.00 98.00 246 ILE A N 1
ATOM 1989 C CA . ILE A 1 246 ? -0.373 3.560 -7.500 1.00 98.00 246 ILE A CA 1
ATOM 1990 C C . ILE A 1 246 ? -1.299 2.795 -8.457 1.00 98.00 246 ILE A C 1
ATOM 1992 O O . ILE A 1 246 ? -0.832 1.948 -9.217 1.00 98.00 246 ILE A O 1
ATOM 1996 N N . ALA A 1 247 ? -2.590 3.130 -8.497 1.00 97.88 247 ALA A N 1
ATOM 1997 C CA . ALA A 1 247 ? -3.545 2.508 -9.413 1.00 97.88 247 ALA A CA 1
ATOM 1998 C C . ALA A 1 247 ? -3.173 2.739 -10.889 1.00 97.88 247 ALA A C 1
ATOM 2000 O O . ALA A 1 247 ? -3.217 1.812 -11.701 1.00 97.88 247 ALA A O 1
ATOM 2001 N N . GLY A 1 248 ? -2.742 3.958 -11.227 1.00 97.81 248 GLY A N 1
ATOM 2002 C CA . GLY A 1 248 ? -2.238 4.291 -12.557 1.00 97.81 248 GLY A CA 1
ATOM 2003 C C . GLY A 1 248 ? -0.961 3.522 -12.906 1.00 97.81 248 GLY A C 1
ATOM 2004 O O . GLY A 1 248 ? -0.787 3.074 -14.042 1.00 97.81 248 GLY A O 1
ATOM 2005 N N . PHE A 1 249 ? -0.092 3.280 -11.922 1.00 97.81 249 PHE A N 1
ATOM 2006 C CA . PHE A 1 249 ? 1.086 2.441 -12.113 1.00 97.81 249 PHE A CA 1
ATOM 2007 C C . PHE A 1 249 ? 0.721 0.964 -12.346 1.00 97.81 249 PHE A C 1
ATOM 2009 O O . PHE A 1 249 ? 1.278 0.337 -13.246 1.00 97.81 249 PHE A O 1
ATOM 2016 N N . TYR A 1 250 ? -0.278 0.417 -11.646 1.00 97.94 250 TYR A N 1
ATOM 2017 C CA . TYR A 1 250 ? -0.797 -0.928 -11.934 1.00 97.94 250 TYR A CA 1
ATOM 2018 C C . TYR A 1 250 ? -1.415 -1.037 -13.329 1.00 97.94 250 TYR A C 1
ATOM 2020 O O . TYR A 1 250 ? -1.167 -2.015 -14.037 1.00 97.94 250 TYR A O 1
ATOM 2028 N N . ALA A 1 251 ? -2.160 -0.019 -13.772 1.00 97.38 251 ALA A N 1
ATOM 2029 C CA . ALA A 1 251 ? -2.647 0.046 -15.149 1.00 97.38 251 ALA A CA 1
ATOM 2030 C C . ALA A 1 251 ? -1.504 0.070 -16.164 1.00 97.38 251 ALA A C 1
ATOM 2032 O O . ALA A 1 251 ? -1.581 -0.614 -17.182 1.00 97.38 251 ALA A O 1
ATOM 2033 N N . THR A 1 252 ? -0.423 0.783 -15.851 1.00 96.94 252 THR A N 1
ATOM 2034 C CA . THR A 1 252 ? 0.783 0.840 -16.681 1.00 96.94 252 THR A CA 1
ATOM 2035 C C . THR A 1 252 ? 1.454 -0.526 -16.803 1.00 96.94 252 THR A C 1
ATOM 2037 O O . THR A 1 252 ? 1.742 -0.969 -17.911 1.00 96.94 252 THR A O 1
ATOM 2040 N N . ILE A 1 253 ? 1.642 -1.236 -15.688 1.00 96.44 253 ILE A N 1
ATOM 2041 C CA . ILE A 1 253 ? 2.157 -2.613 -15.696 1.00 96.44 253 ILE A CA 1
ATOM 2042 C C . ILE A 1 253 ? 1.255 -3.511 -16.554 1.00 96.44 253 ILE A C 1
ATOM 2044 O O . ILE A 1 253 ? 1.733 -4.220 -17.437 1.00 96.44 253 ILE A O 1
ATOM 2048 N N . GLY A 1 254 ? -0.061 -3.444 -16.334 1.00 95.25 254 GLY A N 1
ATOM 2049 C CA . GLY A 1 254 ? -1.034 -4.217 -17.100 1.00 95.25 254 GLY A CA 1
ATOM 2050 C C . GLY A 1 254 ? -1.019 -3.902 -18.599 1.00 95.25 254 GLY A C 1
ATOM 2051 O O . GLY A 1 254 ? -1.229 -4.808 -19.403 1.00 95.25 254 GLY A O 1
ATOM 2052 N N . TYR A 1 255 ? -0.760 -2.649 -18.982 1.00 95.62 255 TYR A N 1
ATOM 2053 C CA . TYR A 1 255 ? -0.577 -2.244 -20.375 1.00 95.62 255 TYR A CA 1
ATOM 2054 C C . TYR A 1 255 ? 0.640 -2.943 -20.991 1.00 95.62 255 TYR A C 1
ATOM 2056 O O . TYR A 1 255 ? 0.467 -3.690 -21.950 1.00 95.62 255 TYR A O 1
ATOM 2064 N N . PHE A 1 256 ? 1.832 -2.780 -20.406 1.00 95.62 256 PHE A N 1
ATOM 2065 C CA . PHE A 1 256 ? 3.074 -3.341 -20.957 1.00 95.62 256 PHE A CA 1
ATOM 2066 C C . PHE A 1 256 ? 3.047 -4.873 -21.033 1.00 95.62 256 PHE A C 1
ATOM 2068 O O . PHE A 1 256 ? 3.511 -5.445 -22.014 1.00 95.62 256 PHE A O 1
ATOM 2075 N N . ILE A 1 257 ? 2.436 -5.548 -20.056 1.00 94.94 257 ILE A N 1
ATOM 2076 C CA . ILE A 1 257 ? 2.289 -7.010 -20.092 1.00 94.94 257 ILE A CA 1
ATOM 2077 C C . ILE A 1 257 ? 1.351 -7.449 -21.224 1.00 94.94 257 ILE A C 1
ATOM 2079 O O . ILE A 1 257 ? 1.659 -8.395 -21.942 1.00 94.94 257 ILE A O 1
ATOM 2083 N N . ARG A 1 258 ? 0.189 -6.799 -21.381 1.00 94.06 258 ARG A N 1
ATOM 2084 C CA . ARG A 1 258 ? -0.847 -7.256 -22.326 1.00 94.06 258 ARG A CA 1
ATOM 2085 C C . ARG A 1 258 ? -0.627 -6.795 -23.763 1.00 94.06 258 ARG A C 1
ATOM 2087 O O . ARG A 1 258 ? -1.099 -7.468 -24.671 1.00 94.06 258 ARG A O 1
ATOM 2094 N N . LYS A 1 259 ? -0.031 -5.619 -23.960 1.00 93.62 259 LYS A N 1
ATOM 2095 C CA . LYS A 1 259 ? 0.167 -5.011 -25.283 1.00 93.62 259 LYS A CA 1
ATOM 2096 C C . LYS A 1 259 ? 1.560 -5.275 -25.836 1.00 93.62 259 LYS A C 1
ATOM 2098 O O . LYS A 1 259 ? 1.665 -5.622 -27.005 1.00 93.62 259 LYS A O 1
ATOM 2103 N N . ASP A 1 260 ? 2.579 -5.207 -24.983 1.00 91.12 260 ASP A N 1
ATOM 2104 C CA . ASP A 1 260 ? 3.978 -5.283 -25.416 1.00 91.12 260 ASP A CA 1
ATOM 2105 C C . ASP A 1 260 ? 4.652 -6.601 -25.000 1.00 91.12 260 ASP A C 1
ATOM 2107 O O . ASP A 1 260 ? 5.843 -6.783 -25.237 1.00 91.12 260 ASP A O 1
ATOM 2111 N N . HIS A 1 261 ? 3.916 -7.510 -24.342 1.00 95.25 261 HIS A N 1
ATOM 2112 C CA . HIS A 1 261 ? 4.439 -8.760 -23.769 1.00 95.25 261 HIS A CA 1
ATOM 2113 C C . HIS A 1 261 ? 5.670 -8.549 -22.870 1.00 95.25 261 HIS A C 1
ATOM 2115 O O . HIS A 1 261 ? 6.556 -9.397 -22.774 1.00 95.25 261 HIS A O 1
ATOM 2121 N N . ASN A 1 262 ? 5.717 -7.403 -22.188 1.00 94.56 262 ASN A N 1
ATOM 2122 C CA . ASN A 1 262 ? 6.877 -6.938 -21.446 1.00 94.56 262 ASN A CA 1
ATOM 2123 C C . ASN A 1 262 ? 6.636 -6.987 -19.932 1.00 94.56 262 ASN A C 1
ATOM 2125 O O . ASN A 1 262 ? 5.825 -6.237 -19.384 1.00 94.56 262 ASN A O 1
ATOM 2129 N N . THR A 1 263 ? 7.385 -7.846 -19.239 1.00 95.94 263 THR A N 1
ATOM 2130 C CA . THR A 1 263 ? 7.296 -8.035 -17.784 1.00 95.94 263 THR A CA 1
ATOM 2131 C C . THR A 1 263 ? 8.260 -7.159 -16.987 1.00 95.94 263 THR A C 1
ATOM 2133 O O . THR A 1 263 ? 8.179 -7.152 -15.758 1.00 95.94 263 THR A O 1
ATOM 2136 N N . VAL A 1 264 ? 9.157 -6.402 -17.631 1.00 95.69 264 VAL A N 1
ATOM 2137 C CA . VAL A 1 264 ? 10.160 -5.582 -16.927 1.00 95.69 264 VAL A CA 1
ATOM 2138 C C . VAL A 1 264 ? 9.524 -4.586 -15.950 1.00 95.69 264 VAL A C 1
ATOM 2140 O O . VAL A 1 264 ? 9.991 -4.536 -14.809 1.00 95.69 264 VAL A O 1
ATOM 2143 N N . PRO A 1 265 ? 8.438 -3.856 -16.292 1.00 96.06 265 PRO A N 1
ATOM 2144 C CA . PRO A 1 265 ? 7.798 -2.945 -15.341 1.00 96.06 265 PRO A CA 1
ATOM 2145 C C . PRO A 1 265 ? 7.289 -3.642 -14.075 1.00 96.06 265 PRO A C 1
ATOM 2147 O O . PRO A 1 265 ? 7.344 -3.061 -12.994 1.00 96.06 265 PRO A O 1
ATOM 2150 N N . LEU A 1 266 ? 6.819 -4.889 -14.202 1.00 95.75 266 LEU A N 1
ATOM 2151 C CA . LEU A 1 266 ? 6.379 -5.704 -13.072 1.00 95.75 266 LEU A CA 1
ATOM 2152 C C . LEU A 1 266 ? 7.569 -6.160 -12.225 1.00 95.75 266 LEU A C 1
ATOM 2154 O O . LEU A 1 266 ? 7.584 -5.939 -11.017 1.00 95.75 266 LEU A O 1
ATOM 2158 N N . GLN A 1 267 ? 8.577 -6.763 -12.861 1.00 94.69 267 GLN A N 1
ATOM 2159 C CA . GLN A 1 267 ? 9.778 -7.257 -12.180 1.00 94.69 267 GLN A CA 1
ATOM 2160 C C . GLN A 1 267 ? 10.488 -6.137 -11.415 1.00 94.69 267 GLN A C 1
ATOM 2162 O O . GLN A 1 267 ? 10.964 -6.336 -10.303 1.00 94.69 267 GLN A O 1
ATOM 2167 N N . MET A 1 268 ? 10.538 -4.942 -12.002 1.00 95.25 268 MET A N 1
ATOM 2168 C CA . MET A 1 268 ? 11.214 -3.772 -11.452 1.00 95.25 268 MET A CA 1
ATOM 2169 C C . MET A 1 268 ? 10.279 -2.843 -10.666 1.00 95.25 268 MET A C 1
ATOM 2171 O O . MET A 1 268 ? 10.618 -1.686 -10.421 1.00 95.25 268 MET A O 1
ATOM 2175 N N . SER A 1 269 ? 9.106 -3.324 -10.256 1.00 95.31 269 SER A N 1
ATOM 2176 C CA . SER A 1 269 ? 8.131 -2.521 -9.523 1.00 95.31 269 SER A CA 1
ATOM 2177 C C . SER A 1 269 ? 8.587 -2.244 -8.081 1.00 95.31 269 SER A C 1
ATOM 2179 O O . SER A 1 269 ? 8.688 -3.180 -7.281 1.00 95.31 269 SER A O 1
ATOM 2181 N N . PRO A 1 270 ? 8.790 -0.973 -7.671 1.00 93.69 270 PRO A N 1
ATOM 2182 C CA . PRO A 1 270 ? 8.983 -0.646 -6.258 1.00 93.69 270 PRO A CA 1
ATOM 2183 C C . PRO A 1 270 ? 7.677 -0.785 -5.454 1.00 93.69 270 PRO A C 1
ATOM 2185 O O . PRO A 1 270 ? 7.719 -0.921 -4.229 1.00 93.69 270 PRO A O 1
ATOM 2188 N N . MET A 1 271 ? 6.524 -0.782 -6.130 1.00 95.88 271 MET A N 1
ATOM 2189 C CA . MET A 1 271 ? 5.205 -0.975 -5.526 1.00 95.88 271 MET A CA 1
ATOM 2190 C C . MET A 1 271 ? 4.902 -2.473 -5.399 1.00 95.88 271 MET A C 1
ATOM 2192 O O . MET A 1 271 ? 5.023 -3.190 -6.397 1.00 95.88 271 MET A O 1
ATOM 2196 N N . PRO A 1 272 ? 4.518 -2.983 -4.217 1.00 96.50 272 PRO A N 1
ATOM 2197 C CA . PRO A 1 272 ? 4.065 -4.361 -4.109 1.00 96.50 272 PRO A CA 1
ATOM 2198 C C . PRO A 1 272 ? 2.757 -4.541 -4.877 1.00 96.50 272 PRO A C 1
ATOM 2200 O O . PRO A 1 272 ? 1.985 -3.593 -5.028 1.00 96.50 272 PRO A O 1
ATOM 2203 N N . LEU A 1 273 ? 2.500 -5.759 -5.347 1.00 96.44 273 LEU A N 1
ATOM 2204 C CA . LEU A 1 273 ? 1.158 -6.181 -5.735 1.00 96.44 273 LEU A CA 1
ATOM 2205 C C . LEU A 1 273 ? 0.573 -6.920 -4.533 1.00 96.44 273 LEU A C 1
ATOM 2207 O O . LEU A 1 273 ? 1.068 -8.005 -4.224 1.00 96.44 273 LEU A O 1
ATOM 2211 N N . PRO A 1 274 ? -0.420 -6.353 -3.826 1.00 98.00 274 PRO A N 1
ATOM 2212 C CA . PRO A 1 274 ? -0.946 -7.002 -2.638 1.00 98.00 274 PRO A CA 1
ATOM 2213 C C . PRO A 1 274 ? -1.604 -8.334 -3.013 1.00 98.00 274 PRO A C 1
ATOM 2215 O O . PRO A 1 274 ? -2.333 -8.429 -4.002 1.00 98.00 274 PRO A O 1
ATOM 2218 N N . SER A 1 275 ? -1.348 -9.357 -2.207 1.00 98.06 275 SER A N 1
ATOM 2219 C CA . SER A 1 275 ? -2.065 -10.638 -2.231 1.00 98.06 275 SER A CA 1
ATOM 2220 C C . SER A 1 275 ? -3.547 -10.453 -1.893 1.00 98.06 275 SER A C 1
ATOM 2222 O O . SER A 1 275 ? -3.954 -9.427 -1.327 1.00 98.06 275 SER A O 1
ATOM 2224 N N . ARG A 1 276 ? -4.351 -11.484 -2.160 1.00 97.19 276 ARG A N 1
ATOM 2225 C CA . ARG A 1 276 ? -5.750 -11.506 -1.732 1.00 97.19 276 ARG A CA 1
ATOM 2226 C C . ARG A 1 276 ? -5.858 -11.526 -0.207 1.00 97.19 276 ARG A C 1
ATOM 2228 O O . ARG A 1 276 ? -6.664 -10.791 0.355 1.00 97.19 276 ARG A O 1
ATOM 2235 N N . LEU A 1 277 ? -4.968 -12.262 0.462 1.00 97.56 277 LEU A N 1
ATOM 2236 C CA . LEU A 1 277 ? -4.896 -12.331 1.924 1.00 97.56 277 LEU A CA 1
ATOM 2237 C C . LEU A 1 277 ? -4.736 -10.946 2.569 1.00 97.56 277 LEU A C 1
ATOM 2239 O O . LEU A 1 277 ? -5.460 -10.609 3.505 1.00 97.56 277 LEU A O 1
ATOM 2243 N N . LEU A 1 278 ? -3.807 -10.120 2.077 1.00 98.31 278 LEU A N 1
ATOM 2244 C CA . LEU A 1 278 ? -3.595 -8.786 2.647 1.00 98.31 278 LEU A CA 1
ATOM 2245 C C . LEU A 1 278 ? -4.797 -7.866 2.404 1.00 98.31 278 LEU A C 1
ATOM 2247 O O . LEU A 1 278 ? -5.154 -7.068 3.275 1.00 98.31 278 LEU A O 1
ATOM 2251 N N . VAL A 1 279 ? -5.438 -7.992 1.240 1.00 97.88 279 VAL A N 1
ATOM 2252 C CA . VAL A 1 279 ? -6.674 -7.268 0.928 1.00 97.88 279 VAL A CA 1
ATOM 2253 C C . VAL A 1 279 ? -7.796 -7.662 1.886 1.00 97.88 279 VAL A C 1
ATOM 2255 O O . VAL A 1 279 ? -8.463 -6.775 2.422 1.00 97.88 279 VAL A O 1
ATOM 2258 N N . ASP A 1 280 ? -7.950 -8.949 2.185 1.00 96.88 280 ASP A N 1
ATOM 2259 C CA . ASP A 1 280 ? -8.947 -9.439 3.139 1.00 96.88 280 ASP A CA 1
ATOM 2260 C C . ASP A 1 280 ? -8.676 -8.912 4.556 1.00 96.88 280 ASP A C 1
ATOM 2262 O O . ASP A 1 280 ? -9.583 -8.391 5.211 1.00 96.88 280 ASP A O 1
ATOM 2266 N N . VAL A 1 281 ? -7.421 -8.953 5.019 1.00 97.88 281 VAL A N 1
ATOM 2267 C CA . VAL A 1 281 ? -7.017 -8.384 6.319 1.00 97.88 281 VAL A CA 1
ATOM 2268 C C . VAL A 1 281 ? -7.342 -6.892 6.393 1.00 97.88 281 VAL A C 1
ATOM 2270 O O . VAL A 1 281 ? -7.944 -6.424 7.365 1.00 97.88 281 VAL A O 1
ATOM 2273 N N . TYR A 1 282 ? -6.993 -6.134 5.354 1.00 98.06 282 TYR A N 1
ATOM 2274 C CA . TYR A 1 282 ? -7.275 -4.704 5.280 1.00 98.06 282 TYR A CA 1
ATOM 2275 C C . TYR A 1 282 ? -8.776 -4.395 5.328 1.00 98.06 282 TYR A C 1
ATOM 2277 O O . TYR A 1 282 ? -9.217 -3.489 6.048 1.00 98.06 282 TYR A O 1
ATOM 2285 N N . GLN A 1 283 ? -9.581 -5.160 4.589 1.00 96.88 283 GLN A N 1
ATOM 2286 C CA . GLN A 1 283 ? -11.032 -5.012 4.593 1.00 96.88 283 GLN A CA 1
ATOM 2287 C C . GLN A 1 283 ? -11.632 -5.334 5.954 1.00 96.88 283 GLN A C 1
ATOM 2289 O O . GLN A 1 283 ? -12.474 -4.567 6.428 1.00 96.88 283 GLN A O 1
ATOM 2294 N N . ARG A 1 284 ? -11.165 -6.398 6.613 1.00 97.31 284 ARG A N 1
ATOM 2295 C CA . ARG A 1 284 ? -11.614 -6.752 7.962 1.00 97.31 284 ARG A CA 1
ATOM 2296 C C . ARG A 1 284 ? -11.280 -5.647 8.964 1.00 97.31 284 ARG A C 1
ATOM 2298 O O . ARG A 1 284 ? -12.161 -5.226 9.706 1.00 97.31 284 ARG A O 1
ATOM 2305 N N . PHE A 1 285 ? -10.076 -5.072 8.946 1.00 97.94 285 PHE A N 1
ATOM 2306 C CA . PHE A 1 285 ? -9.785 -3.912 9.801 1.00 97.94 285 PHE A CA 1
ATOM 2307 C C . PHE A 1 285 ? -10.670 -2.700 9.479 1.00 97.94 285 PHE A C 1
ATOM 2309 O O . PHE A 1 285 ? -11.130 -2.005 10.382 1.00 97.94 285 PHE A O 1
ATOM 2316 N N . THR A 1 286 ? -10.961 -2.458 8.202 1.00 97.19 286 THR A N 1
ATOM 2317 C CA . THR A 1 286 ? -11.778 -1.311 7.780 1.00 97.19 286 THR A CA 1
ATOM 2318 C C . THR A 1 286 ? -13.261 -1.471 8.137 1.00 97.19 286 THR A C 1
ATOM 2320 O O . THR A 1 286 ? -13.943 -0.477 8.392 1.00 97.19 286 THR A O 1
ATOM 2323 N N . ARG A 1 287 ? -13.787 -2.703 8.133 1.00 96.69 287 ARG A N 1
ATOM 2324 C CA . ARG A 1 287 ? -15.233 -2.987 8.214 1.00 96.69 287 ARG A CA 1
ATOM 2325 C C . ARG A 1 287 ? -15.672 -3.742 9.460 1.00 96.69 287 ARG A C 1
ATOM 2327 O O . ARG A 1 287 ? -16.868 -3.790 9.739 1.00 96.69 287 ARG A O 1
ATOM 2334 N N . ASN A 1 288 ? -14.730 -4.296 10.210 1.00 97.88 288 ASN A N 1
ATOM 2335 C CA . ASN A 1 288 ? -14.998 -5.108 11.388 1.00 97.88 288 ASN A CA 1
ATOM 2336 C C . ASN A 1 288 ? -14.217 -4.651 12.615 1.00 97.88 288 ASN A C 1
ATOM 2338 O O . ASN A 1 288 ? -14.412 -5.252 13.661 1.00 97.88 288 ASN A O 1
ATOM 2342 N N . ALA A 1 289 ? -13.380 -3.611 12.547 1.00 98.12 289 ALA A N 1
ATOM 2343 C CA . ALA A 1 289 ? -12.671 -3.107 13.719 1.00 98.12 289 ALA A CA 1
ATOM 2344 C C . ALA A 1 289 ? -13.101 -1.687 14.107 1.00 98.12 289 ALA A C 1
ATOM 2346 O O . ALA A 1 289 ? -13.290 -0.803 13.269 1.00 98.12 289 ALA A O 1
ATOM 2347 N N . VAL A 1 290 ? -13.219 -1.461 15.414 1.00 97.62 290 VAL A N 1
ATOM 2348 C CA . VAL A 1 290 ? -13.404 -0.139 16.019 1.00 97.62 290 VAL A CA 1
ATOM 2349 C C . VAL A 1 290 ? -12.419 0.041 17.167 1.00 97.62 290 VAL A C 1
ATOM 2351 O O . VAL A 1 290 ? -12.071 -0.914 17.857 1.00 97.62 290 VAL A O 1
ATOM 2354 N N . ILE A 1 291 ? -11.983 1.274 17.396 1.00 95.12 291 ILE A N 1
ATOM 2355 C CA . ILE A 1 291 ? -11.141 1.645 18.534 1.00 95.12 291 ILE A CA 1
ATOM 2356 C C . ILE A 1 291 ? -12.003 2.322 19.592 1.00 95.12 291 ILE A C 1
ATOM 2358 O O . ILE A 1 291 ? -12.832 3.183 19.278 1.00 95.12 291 ILE A O 1
ATOM 2362 N N . LEU A 1 292 ? -11.768 1.950 20.849 1.00 91.19 292 LEU A N 1
ATOM 2363 C CA . LEU A 1 292 ? -12.269 2.679 22.006 1.00 91.19 292 LEU A CA 1
ATOM 2364 C C . LEU A 1 292 ? -11.333 3.853 22.319 1.00 91.19 292 LEU A C 1
ATOM 2366 O O . LEU A 1 292 ? -10.156 3.638 22.605 1.00 91.19 292 LEU A O 1
ATOM 2370 N N . THR A 1 293 ? -11.839 5.091 22.305 1.00 79.38 293 THR A N 1
ATOM 2371 C CA . THR A 1 293 ? -11.049 6.260 22.733 1.00 79.38 293 THR A CA 1
ATOM 2372 C C . THR A 1 293 ? -11.683 6.980 23.923 1.00 79.38 293 THR A C 1
ATOM 2374 O O . THR A 1 293 ? -12.902 7.119 24.026 1.00 79.38 293 THR A O 1
ATOM 2377 N N . ASN A 1 294 ? -10.821 7.471 24.821 1.00 69.31 294 ASN A N 1
ATOM 2378 C CA . ASN A 1 294 ? -11.180 8.289 25.988 1.00 69.31 294 ASN A CA 1
ATOM 2379 C C . ASN A 1 294 ? -10.720 9.748 25.796 1.00 69.31 294 ASN A C 1
ATOM 2381 O O . ASN A 1 294 ? -10.202 10.377 26.716 1.00 69.31 294 ASN A O 1
ATOM 2385 N N . GLU A 1 295 ? -10.832 10.286 24.576 1.00 65.44 295 GLU A N 1
ATOM 2386 C CA . GLU A 1 295 ? -10.277 11.605 24.218 1.00 65.44 295 GLU A CA 1
ATOM 2387 C C . GLU A 1 295 ? -10.892 12.784 24.983 1.00 65.44 295 GLU A C 1
ATOM 2389 O O . GLU A 1 295 ? -10.270 13.841 25.079 1.00 65.44 295 GLU A O 1
ATOM 2394 N N . ARG A 1 296 ? -12.086 12.626 25.561 1.00 59.47 296 ARG A N 1
ATOM 2395 C CA . ARG A 1 296 ? -12.755 13.676 26.335 1.00 59.47 296 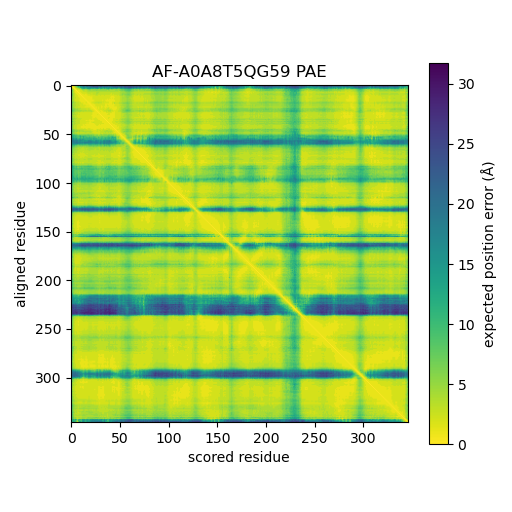ARG A CA 1
ATOM 2396 C C . ARG A 1 296 ? -13.029 13.181 27.752 1.00 59.47 296 ARG A C 1
ATOM 2398 O O . ARG A 1 296 ? -13.801 12.241 27.937 1.00 59.47 296 ARG A O 1
ATOM 2405 N N . LYS A 1 297 ? -12.412 13.830 28.753 1.00 48.66 297 LYS A N 1
ATOM 2406 C CA . LYS A 1 297 ? -12.764 13.635 30.171 1.00 48.66 297 LYS A CA 1
ATOM 2407 C C . LYS A 1 297 ? -14.281 13.838 30.318 1.00 48.66 297 LYS A C 1
ATOM 2409 O O . LYS A 1 297 ? -14.805 14.835 29.829 1.00 48.66 297 LYS A O 1
ATOM 2414 N N . ASN A 1 298 ? -14.962 12.892 30.962 1.00 59.00 298 ASN A N 1
ATOM 2415 C CA . ASN A 1 298 ? -16.405 12.902 31.256 1.00 59.00 298 ASN A CA 1
ATOM 2416 C C . ASN A 1 298 ? -17.371 12.666 30.072 1.00 59.00 298 ASN A C 1
ATOM 2418 O O . ASN A 1 298 ? -18.568 12.898 30.227 1.00 59.00 298 ASN A O 1
ATOM 2422 N N . GLN A 1 299 ? -16.916 12.177 28.910 1.00 56.84 299 GLN A N 1
ATOM 2423 C CA . GLN A 1 299 ? -17.834 11.704 27.858 1.00 56.84 299 GLN A CA 1
ATOM 2424 C C . GLN A 1 299 ? -18.016 10.181 27.885 1.00 56.84 299 GLN A C 1
ATOM 2426 O O . GLN A 1 299 ? -17.115 9.441 28.279 1.00 56.84 299 GLN A O 1
ATOM 2431 N N . LYS A 1 300 ? -19.204 9.717 27.459 1.00 66.75 300 LYS A N 1
ATOM 2432 C CA . LYS A 1 300 ? -19.495 8.293 27.216 1.00 66.75 300 LYS A CA 1
ATOM 2433 C C . LYS A 1 300 ? -18.407 7.687 26.315 1.00 66.75 300 LYS A C 1
ATOM 2435 O O . LYS A 1 300 ? -17.851 8.386 25.471 1.00 66.75 300 LYS A O 1
ATOM 2440 N N . LYS A 1 301 ? -18.135 6.386 26.489 1.00 72.50 301 LYS A N 1
ATOM 2441 C CA . LYS A 1 301 ? -17.244 5.594 25.622 1.00 72.50 301 LYS A CA 1
ATOM 2442 C C . LYS A 1 301 ? -17.531 5.912 24.149 1.00 72.50 301 LYS A C 1
ATOM 2444 O O . LYS A 1 301 ? -18.643 5.662 23.686 1.00 72.50 301 LYS A O 1
ATOM 2449 N N . ASN A 1 302 ? -16.542 6.453 23.439 1.00 85.44 302 ASN A N 1
ATOM 2450 C CA . ASN A 1 302 ? -16.663 6.767 22.020 1.00 85.44 302 ASN A CA 1
ATOM 2451 C C . ASN A 1 302 ? -15.950 5.692 21.198 1.00 85.44 302 ASN A C 1
ATOM 2453 O O . ASN A 1 302 ? -14.792 5.358 21.454 1.00 85.44 302 ASN A O 1
ATOM 2457 N N . PHE A 1 303 ? -16.662 5.165 20.205 1.00 92.25 303 PHE A N 1
ATOM 2458 C CA . PHE A 1 303 ? -16.149 4.177 19.266 1.00 92.25 303 PHE A CA 1
ATOM 2459 C C . PHE A 1 303 ? -15.883 4.853 17.929 1.00 92.25 303 PHE A C 1
ATOM 2461 O O . PHE A 1 303 ? -16.764 5.521 17.379 1.00 92.25 303 PHE A O 1
ATOM 2468 N N . TYR A 1 304 ? -14.688 4.650 17.388 1.00 93.50 304 TYR A N 1
ATOM 2469 C CA . TYR A 1 304 ? -14.306 5.184 16.087 1.00 93.50 304 TYR A CA 1
ATOM 2470 C C . TYR A 1 304 ? -13.842 4.057 15.165 1.00 93.50 304 TYR A C 1
ATOM 2472 O O . TYR A 1 304 ? -13.117 3.172 15.622 1.00 93.50 304 TYR A O 1
ATOM 2480 N N . PRO A 1 305 ? -14.190 4.089 13.865 1.00 96.44 305 PRO A N 1
ATOM 2481 C CA . PRO A 1 305 ? -13.468 3.298 12.876 1.00 96.44 305 PRO A CA 1
ATOM 2482 C C . PRO A 1 305 ? -11.993 3.689 12.880 1.00 96.44 305 PRO A C 1
ATOM 2484 O O . PRO A 1 305 ? -11.649 4.835 13.214 1.00 96.44 305 PRO A O 1
ATOM 2487 N N . LEU A 1 306 ? -11.134 2.765 12.463 1.00 96.81 306 LEU A N 1
ATOM 2488 C CA . LEU A 1 306 ? -9.712 3.045 12.324 1.00 96.81 306 LEU A CA 1
ATOM 2489 C C . LEU A 1 306 ? -9.491 4.160 11.286 1.00 96.81 306 LEU A C 1
ATOM 2491 O O . LEU A 1 306 ? -10.098 4.182 10.211 1.00 96.81 306 LEU A O 1
ATOM 2495 N N . ASN A 1 307 ? -8.631 5.117 11.625 1.00 95.44 307 ASN A N 1
ATOM 2496 C CA . ASN A 1 307 ? -8.150 6.132 10.692 1.00 95.44 307 ASN A CA 1
ATOM 2497 C C . ASN A 1 307 ? -6.979 5.581 9.854 1.00 95.44 307 ASN A C 1
ATOM 2499 O O . ASN A 1 307 ? -6.545 4.450 10.049 1.00 95.44 307 ASN A O 1
ATOM 2503 N N . ASN A 1 308 ? -6.453 6.377 8.917 1.00 94.69 308 ASN A N 1
ATOM 2504 C CA . ASN A 1 308 ? -5.368 5.925 8.034 1.00 94.69 308 ASN A CA 1
ATOM 2505 C C . ASN A 1 308 ? -4.103 5.506 8.788 1.00 94.69 308 ASN A C 1
ATOM 2507 O O . ASN A 1 308 ? -3.534 4.486 8.441 1.00 94.69 308 ASN A O 1
ATOM 2511 N N . ALA A 1 309 ? -3.694 6.245 9.822 1.00 95.69 309 ALA A N 1
ATOM 2512 C CA . ALA A 1 309 ? -2.508 5.899 10.609 1.00 95.69 309 ALA A CA 1
ATOM 2513 C C . ALA A 1 309 ? -2.665 4.564 11.341 1.00 95.69 309 ALA A C 1
ATOM 2515 O O . ALA A 1 309 ? -1.747 3.757 11.389 1.00 95.69 309 ALA A O 1
ATOM 2516 N N . GLU A 1 310 ? -3.841 4.321 11.910 1.00 97.25 310 GLU A N 1
ATOM 2517 C CA . GLU A 1 310 ? -4.108 3.090 12.653 1.00 97.25 310 GLU A CA 1
ATOM 2518 C C . GLU A 1 310 ? -4.250 1.893 11.713 1.00 97.25 310 GLU A C 1
ATOM 2520 O O . GLU A 1 310 ? -3.770 0.810 12.039 1.00 97.25 310 GLU A O 1
ATOM 2525 N N . LEU A 1 311 ? -4.869 2.096 10.542 1.00 98.06 311 LEU A N 1
ATOM 2526 C CA . LEU A 1 311 ? -4.898 1.100 9.472 1.00 98.06 311 LEU A CA 1
ATOM 2527 C C . LEU A 1 311 ? -3.487 0.796 8.964 1.00 98.06 311 LEU A C 1
ATOM 2529 O O . LEU A 1 311 ? -3.163 -0.370 8.796 1.00 98.06 311 LEU A O 1
ATOM 2533 N N . GLU A 1 312 ? -2.647 1.812 8.768 1.00 98.31 312 GLU A N 1
ATOM 2534 C CA . GLU A 1 312 ? -1.261 1.645 8.322 1.00 98.31 312 GLU A CA 1
ATOM 2535 C C . GLU A 1 312 ? -0.467 0.785 9.306 1.00 98.31 312 GLU A C 1
ATOM 2537 O O . GLU A 1 312 ? 0.084 -0.238 8.916 1.00 98.31 312 GLU A O 1
ATOM 2542 N N . ILE A 1 313 ? -0.517 1.115 10.600 1.00 98.00 313 ILE A N 1
ATOM 2543 C CA . ILE A 1 313 ? 0.127 0.323 11.657 1.00 98.00 313 ILE A CA 1
ATOM 2544 C C . ILE A 1 313 ? -0.398 -1.118 11.656 1.00 98.00 313 ILE A C 1
ATOM 2546 O O . ILE A 1 313 ? 0.377 -2.063 11.798 1.00 98.00 313 ILE A O 1
ATOM 2550 N N . ALA A 1 314 ? -1.713 -1.311 11.528 1.00 98.19 314 ALA A N 1
ATOM 2551 C CA . ALA A 1 314 ? -2.313 -2.642 11.536 1.00 98.19 314 ALA A CA 1
ATOM 2552 C C . ALA A 1 314 ? -1.895 -3.478 10.313 1.00 98.19 314 ALA A C 1
ATOM 2554 O O . ALA A 1 314 ? -1.585 -4.659 10.462 1.00 98.19 314 ALA A O 1
ATOM 2555 N N . VAL A 1 315 ? -1.848 -2.865 9.129 1.00 98.38 315 VAL A N 1
ATOM 2556 C CA . VAL A 1 315 ? -1.455 -3.508 7.867 1.00 98.38 315 VAL A CA 1
ATOM 2557 C C . VAL A 1 315 ? 0.041 -3.824 7.847 1.00 98.38 315 VAL A C 1
ATOM 2559 O O . VAL A 1 315 ? 0.405 -4.938 7.489 1.00 98.38 315 VAL A O 1
ATOM 2562 N N . GLU A 1 316 ? 0.904 -2.909 8.289 1.00 98.38 316 GLU A N 1
ATOM 2563 C CA . GLU A 1 316 ? 2.350 -3.157 8.407 1.00 98.38 316 GLU A CA 1
ATOM 2564 C C . GLU A 1 316 ? 2.626 -4.342 9.342 1.00 98.38 316 GLU A C 1
ATOM 2566 O O . GLU A 1 316 ? 3.357 -5.270 8.998 1.00 98.38 316 GLU A O 1
ATOM 2571 N N . ASN A 1 317 ? 1.954 -4.385 10.498 1.00 98.12 317 ASN A N 1
ATOM 2572 C CA . ASN A 1 317 ? 2.063 -5.528 11.405 1.00 98.12 317 ASN A CA 1
ATOM 2573 C C . ASN A 1 317 ? 1.489 -6.820 10.807 1.00 98.12 317 ASN A C 1
ATOM 2575 O O . ASN A 1 317 ? 1.978 -7.898 11.138 1.00 98.12 317 ASN A O 1
ATOM 2579 N N . ALA A 1 318 ? 0.489 -6.740 9.924 1.00 98.44 318 ALA A N 1
ATOM 2580 C CA . ALA A 1 318 ? -0.009 -7.911 9.209 1.00 98.44 318 ALA A CA 1
ATOM 2581 C C . ALA A 1 318 ? 1.034 -8.465 8.234 1.00 98.44 318 ALA A C 1
ATOM 2583 O O . ALA A 1 318 ? 1.232 -9.676 8.203 1.00 98.44 318 ALA A O 1
ATOM 2584 N N . VAL A 1 319 ? 1.747 -7.605 7.501 1.00 98.56 319 VAL A N 1
ATOM 2585 C CA . VAL A 1 319 ? 2.851 -8.028 6.624 1.00 98.56 319 VAL A CA 1
ATOM 2586 C C . VAL A 1 319 ? 3.965 -8.686 7.433 1.00 98.56 319 VAL A C 1
ATO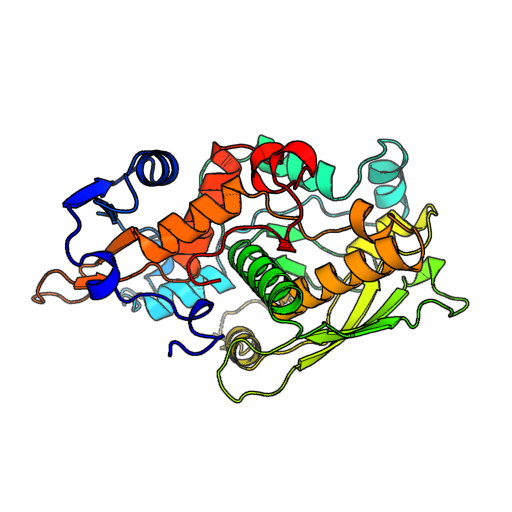M 2588 O O . VAL A 1 319 ? 4.383 -9.791 7.099 1.00 98.56 319 VAL A O 1
ATOM 2591 N N . ILE A 1 320 ? 4.400 -8.054 8.527 1.00 98.19 320 ILE A N 1
ATOM 2592 C CA . ILE A 1 320 ? 5.451 -8.597 9.405 1.00 98.19 320 ILE A CA 1
ATOM 2593 C C . ILE A 1 320 ? 5.038 -9.963 9.964 1.00 98.19 320 ILE A C 1
ATOM 2595 O O . ILE A 1 320 ? 5.840 -10.891 10.025 1.00 98.19 320 ILE A O 1
ATOM 2599 N N . ARG A 1 321 ? 3.773 -10.104 10.370 1.00 97.81 321 ARG A N 1
ATOM 2600 C CA . ARG A 1 321 ? 3.286 -11.329 11.003 1.00 97.81 321 ARG A CA 1
ATOM 2601 C C . ARG A 1 321 ? 3.059 -12.476 10.019 1.00 97.81 321 ARG A C 1
ATOM 2603 O O . ARG A 1 321 ? 3.327 -13.624 10.369 1.00 97.81 321 ARG A O 1
ATOM 2610 N N . LEU A 1 322 ? 2.503 -12.181 8.847 1.00 98.00 322 LEU A N 1
ATOM 2611 C CA . LEU A 1 322 ? 2.085 -13.179 7.855 1.00 98.00 322 LEU A CA 1
ATOM 2612 C C . LEU A 1 322 ? 3.174 -13.465 6.809 1.00 98.00 322 LEU A C 1
ATOM 2614 O O . LEU A 1 322 ? 3.072 -14.451 6.078 1.00 98.00 322 LEU A O 1
ATOM 2618 N N . GLY A 1 323 ? 4.216 -12.634 6.757 1.00 98.00 323 GLY A N 1
ATOM 2619 C CA . GLY A 1 323 ? 5.338 -12.749 5.833 1.00 98.00 323 GLY A CA 1
ATOM 2620 C C . GLY A 1 323 ? 5.117 -11.975 4.536 1.00 98.00 323 GLY A C 1
ATOM 2621 O O . GLY A 1 323 ? 3.991 -11.842 4.040 1.00 98.00 323 GLY A O 1
ATOM 2622 N N . HIS A 1 324 ? 6.217 -11.480 3.963 1.00 97.44 324 HIS A N 1
ATOM 2623 C CA . HIS A 1 324 ? 6.208 -10.680 2.739 1.00 97.44 324 HIS A CA 1
ATOM 2624 C C . HIS A 1 324 ? 5.525 -11.405 1.570 1.00 97.44 324 HIS A C 1
ATOM 2626 O O . HIS A 1 324 ? 4.600 -10.866 0.965 1.00 97.44 324 HIS A O 1
ATOM 2632 N N . ASP A 1 325 ? 5.922 -12.643 1.280 1.00 96.56 325 ASP A N 1
ATOM 2633 C CA . ASP A 1 325 ? 5.466 -13.361 0.079 1.00 96.56 325 ASP A CA 1
ATOM 2634 C C . ASP A 1 325 ? 3.983 -13.755 0.137 1.00 96.56 325 ASP A C 1
ATOM 2636 O O . ASP A 1 325 ? 3.313 -13.894 -0.890 1.00 96.56 325 ASP A O 1
ATOM 2640 N N . ASN A 1 326 ? 3.436 -13.881 1.346 1.00 97.81 326 ASN A N 1
ATOM 2641 C CA . ASN A 1 326 ? 2.016 -14.145 1.563 1.00 97.81 326 ASN A CA 1
ATOM 2642 C C . ASN A 1 326 ? 1.158 -12.884 1.477 1.00 97.81 326 ASN A C 1
ATOM 2644 O O . ASN A 1 326 ? -0.060 -12.997 1.405 1.00 97.81 326 ASN A O 1
ATOM 2648 N N . THR A 1 327 ? 1.761 -11.692 1.529 1.00 98.12 327 THR A N 1
ATOM 2649 C CA . THR A 1 327 ? 1.021 -10.435 1.707 1.00 98.12 327 THR A CA 1
ATOM 2650 C C . THR A 1 327 ? 1.279 -9.408 0.611 1.00 98.12 327 THR A C 1
ATOM 2652 O O . THR A 1 327 ? 0.321 -8.884 0.043 1.00 98.12 327 THR A O 1
ATOM 2655 N N . LEU A 1 328 ? 2.542 -9.141 0.283 1.00 97.31 328 LEU A N 1
ATOM 2656 C CA . LEU A 1 328 ? 3.009 -8.103 -0.642 1.00 97.31 328 LEU A CA 1
ATOM 2657 C C . LEU A 1 328 ? 3.444 -8.639 -2.016 1.00 97.31 328 LEU A C 1
ATOM 2659 O O . LEU A 1 328 ? 3.938 -7.871 -2.849 1.00 97.31 328 LEU A O 1
ATOM 2663 N N . PHE A 1 329 ? 3.236 -9.934 -2.260 1.00 95.06 329 PHE A N 1
ATOM 2664 C CA . PHE A 1 329 ? 3.513 -10.590 -3.531 1.00 95.06 329 PHE A CA 1
ATOM 2665 C C . PHE A 1 329 ? 2.289 -11.375 -4.015 1.00 95.06 329 PHE A C 1
ATOM 2667 O O . PHE A 1 329 ? 1.953 -12.410 -3.453 1.00 95.06 329 PHE A O 1
ATOM 2674 N N . CYS A 1 330 ? 1.616 -10.873 -5.050 1.00 94.94 330 CYS A N 1
ATOM 2675 C CA . CYS A 1 330 ? 0.492 -11.546 -5.701 1.00 94.94 330 CYS A CA 1
ATOM 2676 C C . CYS A 1 330 ? 0.981 -12.717 -6.567 1.00 94.94 330 CYS A C 1
ATOM 2678 O O . CYS A 1 330 ? 1.751 -12.511 -7.507 1.00 94.94 330 CYS A O 1
ATOM 2680 N N . GLN A 1 331 ? 0.470 -13.917 -6.304 1.00 94.12 331 GLN A N 1
ATOM 2681 C CA . GLN A 1 331 ? 0.671 -15.110 -7.129 1.00 94.12 331 GLN A CA 1
ATOM 2682 C C . GLN A 1 331 ? -0.642 -15.461 -7.833 1.00 94.12 331 GLN A C 1
ATOM 2684 O O . GLN A 1 331 ? -1.689 -15.507 -7.198 1.00 94.12 331 GLN A O 1
ATOM 2689 N N . LEU A 1 332 ? -0.620 -15.657 -9.154 1.00 93.38 332 LEU A N 1
ATOM 2690 C CA . LEU A 1 332 ? -1.853 -15.781 -9.944 1.00 93.38 332 LEU A CA 1
ATOM 2691 C C . LEU A 1 332 ? -2.667 -17.039 -9.598 1.00 93.38 332 LEU A C 1
ATOM 2693 O O . LEU A 1 332 ? -3.892 -16.992 -9.605 1.00 93.38 332 LEU A O 1
ATOM 2697 N N . ASP A 1 333 ? -1.990 -18.143 -9.300 1.00 95.31 333 ASP A N 1
ATOM 2698 C CA . ASP A 1 333 ? -2.571 -19.421 -8.881 1.00 95.31 333 ASP A CA 1
ATOM 2699 C C . ASP A 1 333 ? -3.196 -19.355 -7.479 1.00 95.31 333 ASP A C 1
ATOM 2701 O O . ASP A 1 333 ? -4.285 -19.885 -7.268 1.00 95.31 333 ASP A O 1
ATOM 2705 N N . ARG A 1 334 ? -2.538 -18.668 -6.538 1.00 95.69 334 ARG A N 1
ATOM 2706 C CA . ARG A 1 334 ? -3.008 -18.506 -5.155 1.00 95.69 334 ARG A CA 1
ATOM 2707 C C . ARG A 1 334 ? -4.074 -17.421 -5.008 1.00 95.69 334 ARG A C 1
ATOM 2709 O O . ARG A 1 334 ? -5.081 -17.619 -4.335 1.00 95.69 334 ARG A O 1
ATOM 2716 N N . ASP A 1 335 ? -3.824 -16.250 -5.584 1.00 96.31 335 ASP A N 1
ATOM 2717 C CA . ASP A 1 335 ? -4.593 -15.029 -5.329 1.00 96.31 335 ASP A CA 1
ATOM 2718 C C . ASP A 1 335 ? -5.601 -14.707 -6.443 1.00 96.31 335 ASP A C 1
ATOM 2720 O O . ASP A 1 335 ? -6.583 -13.998 -6.204 1.00 96.31 335 ASP A O 1
ATOM 2724 N N . GLY A 1 336 ? -5.384 -15.221 -7.658 1.00 94.69 336 GLY A N 1
ATOM 2725 C CA . GLY A 1 336 ? -6.067 -14.753 -8.863 1.00 94.69 336 GLY A CA 1
ATOM 2726 C C . GLY A 1 336 ? -5.510 -13.416 -9.362 1.00 94.69 336 GLY A C 1
ATOM 2727 O O . GLY A 1 336 ? -4.494 -12.911 -8.882 1.00 94.69 336 GLY A O 1
ATOM 2728 N N . ALA A 1 337 ? -6.150 -12.818 -10.371 1.00 92.50 337 ALA A N 1
ATOM 2729 C CA . ALA A 1 337 ? -5.735 -11.499 -10.836 1.00 92.50 337 ALA A CA 1
ATOM 2730 C C . ALA A 1 337 ? -6.279 -10.407 -9.906 1.00 92.50 337 ALA A C 1
ATOM 2732 O O . ALA A 1 337 ? -7.394 -10.500 -9.404 1.00 92.50 337 ALA A O 1
ATOM 2733 N N . LEU A 1 338 ? -5.547 -9.298 -9.762 1.00 91.25 338 LEU A N 1
ATOM 2734 C CA . LEU A 1 338 ? -5.944 -8.173 -8.900 1.00 91.25 338 LEU A CA 1
ATOM 2735 C C . LEU A 1 338 ? -7.352 -7.623 -9.206 1.00 91.25 338 LEU A C 1
ATOM 2737 O O . LEU A 1 338 ? -8.057 -7.154 -8.317 1.00 91.25 338 LEU A O 1
ATOM 2741 N N . ARG A 1 339 ? -7.775 -7.691 -10.476 1.00 90.06 339 ARG A N 1
ATOM 2742 C CA . ARG A 1 339 ? -9.122 -7.291 -10.920 1.00 90.06 339 ARG A CA 1
ATOM 2743 C C . ARG A 1 339 ? -10.232 -8.217 -10.408 1.00 90.06 339 ARG A C 1
ATOM 2745 O O . ARG A 1 339 ? -11.392 -7.825 -10.439 1.00 90.06 339 ARG A O 1
ATOM 2752 N N . ASP A 1 340 ? -9.881 -9.422 -9.974 1.00 90.75 340 ASP A N 1
ATOM 2753 C CA . ASP A 1 340 ? -10.791 -10.486 -9.550 1.00 90.75 340 ASP A CA 1
ATOM 2754 C C . ASP A 1 340 ? -10.902 -10.574 -8.017 1.00 90.75 340 ASP A C 1
ATOM 2756 O O . ASP A 1 340 ? -11.700 -11.351 -7.498 1.00 90.75 340 ASP A O 1
ATOM 2760 N N . TYR A 1 341 ? -10.196 -9.714 -7.279 1.00 93.00 341 TYR A N 1
ATOM 2761 C CA . TYR A 1 341 ? -10.288 -9.658 -5.822 1.00 93.00 341 TYR A CA 1
ATOM 2762 C C . TYR A 1 341 ? -11.665 -9.194 -5.360 1.00 93.00 341 TYR A C 1
ATOM 2764 O O . TYR A 1 341 ? -12.222 -8.231 -5.890 1.00 93.00 341 TYR A O 1
ATOM 2772 N N . ASP A 1 342 ? -12.213 -9.860 -4.349 1.00 88.19 342 ASP A N 1
ATOM 2773 C CA . ASP A 1 342 ? -13.484 -9.457 -3.765 1.00 88.19 342 ASP A CA 1
ATOM 2774 C C . ASP A 1 342 ? -13.281 -8.245 -2.855 1.00 88.19 342 ASP A C 1
ATOM 2776 O O . ASP A 1 342 ? -12.672 -8.312 -1.788 1.00 88.19 342 ASP A O 1
ATOM 2780 N N . TRP A 1 343 ? -13.777 -7.102 -3.305 1.00 88.00 343 TRP A N 1
ATOM 2781 C CA . TRP A 1 343 ? -13.846 -5.905 -2.496 1.00 88.00 343 TRP A CA 1
ATOM 2782 C C . TRP A 1 343 ? -15.299 -5.710 -2.109 1.00 88.00 343 TRP A C 1
ATOM 2784 O O . TRP A 1 343 ? -16.074 -5.298 -2.964 1.00 88.00 343 TRP A O 1
ATOM 2794 N N . ILE A 1 344 ? -15.666 -5.965 -0.841 1.00 71.38 344 ILE A N 1
ATOM 2795 C CA . ILE A 1 344 ? -17.089 -6.004 -0.438 1.00 71.38 344 ILE A CA 1
ATOM 2796 C C . ILE A 1 344 ? -17.832 -4.775 -0.992 1.00 71.38 344 ILE A C 1
ATOM 2798 O O . ILE A 1 344 ? -17.424 -3.632 -0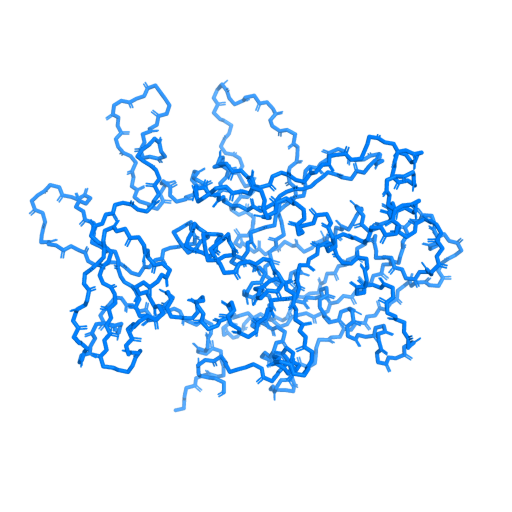.744 1.00 71.38 344 ILE A O 1
ATOM 2802 N N . GLY A 1 345 ? -18.903 -5.020 -1.750 1.00 58.03 345 GLY A N 1
ATOM 2803 C CA . GLY A 1 345 ? -19.664 -4.003 -2.479 1.00 58.03 345 GLY A CA 1
ATOM 2804 C C . GLY A 1 345 ? -19.296 -3.826 -3.962 1.00 58.03 345 GLY A C 1
ATOM 2805 O O . GLY A 1 345 ? -19.833 -2.898 -4.569 1.00 58.03 345 GLY A O 1
ATOM 2806 N N . MET A 1 346 ? -18.400 -4.654 -4.521 1.00 52.16 346 MET A N 1
ATOM 2807 C CA . MET A 1 346 ? -18.199 -4.836 -5.973 1.00 52.16 346 MET A CA 1
ATOM 2808 C C . MET A 1 346 ? -19.129 -5.879 -6.573 1.00 52.16 346 MET A C 1
ATOM 2810 O O . MET A 1 346 ? -19.492 -6.828 -5.846 1.00 52.16 346 MET A O 1
#

Sequence (346 aa):
MTSKKDIFKRPSAKQIMKGKKQVVARTNLVERILEIDPETQYLLIDRQVIPEMSFYKRNSRKRMSRTEASRMFMKHGPEVMFPRLRNRAEALARMKDHNLAPNHLRQEVYDKLSPGFFCAYSFRPAIRRNTKRKVPLTEVLEGAKIYAYAQRHGMPMEVKPYADSAGTSKKGGSVIVTVPSRTPKQESYTFAIHGIAVKDDDNKYIVANRLISTHSCFDTMFKDLKYNLPDDSEDAEVFNWDAHAIAGFYATIGYFIRKDHNTVPLQMSPMPLPSRLLVDVYQRFTRNAVILTNERKNQKKNFYPLNNAELEIAVENAVIRLGHDNTLFCQLDRDGALRDYDWIGM

Solvent-accessible surface area (backbone atoms only — not comparable to full-atom values): 19153 Å² total; per-residue (Å²): 132,82,59,88,49,53,55,72,58,77,59,51,38,70,65,39,49,62,91,32,47,84,42,82,37,77,61,63,63,58,59,53,60,67,70,49,52,75,84,54,28,22,40,37,30,70,46,82,77,64,61,71,75,46,30,41,46,89,98,45,96,53,73,50,54,71,70,55,18,35,53,49,30,55,73,70,41,50,58,50,72,48,88,71,37,77,35,70,67,56,40,41,56,57,28,57,78,66,68,41,40,47,55,51,56,51,36,65,50,41,78,71,50,73,83,63,70,37,42,24,40,33,43,44,26,39,66,103,46,79,47,35,39,38,41,33,63,56,28,48,54,49,4,48,49,52,40,18,51,24,62,70,71,74,48,73,59,49,72,48,75,59,49,85,50,98,51,26,70,81,54,19,21,32,32,42,30,36,35,79,48,70,50,84,96,50,69,61,47,72,36,42,41,37,14,41,20,70,55,96,51,85,42,26,71,59,17,25,45,51,55,47,62,69,66,76,53,76,73,50,53,64,71,66,57,73,80,82,50,100,80,61,69,86,71,71,59,69,47,73,56,45,25,64,55,46,18,38,48,52,48,45,38,54,42,36,41,74,75,66,72,38,57,41,40,58,56,38,29,79,65,67,47,65,13,49,61,40,52,51,54,53,48,41,46,57,53,24,31,30,33,55,50,79,90,49,90,94,57,77,90,42,67,36,44,65,51,71,47,42,45,24,24,51,49,53,35,36,33,50,71,65,33,40,70,59,20,46,40,57,43,61,89,83,43,43,54,73,58,72,53,89,54,84,76,114

Foldseek 3Di:
DPDLLCLVDFDWPCQLPPQADEDEDQDPVLVVLVPDDSVRHFYEHADDLQDQVLQADVPDPDGHDPVSSLLSCLQPNAALEFDAQQALVSLLVVCVVVVDALLVSVQVSLQPDDQDQHNFHWYAQNDDARAIEGEQVLQLLLLLVQLLSCVVVVVQWDKAKPCPDPCCLPWNTKIWIWTQDSDPPDGTDIWMWTLQQFDPDSSLSNSLNVIDIPDDDPVNVVSQPDPPDVPPDPDGHYGYDGSRNSNRLVSVCVCCCPPVVTNSSVRNHNAFNFALVLSVSLLSLRRRYWYFDPSDPPDDTDIGRDDSSSSSSSSSSSCSVVGSCRTRHYDCVRRNDSSPRDSPSD

Nearest PDB structures (foldseek):
  1ggm-assembly1_B  TM=2.409E-01  e=5.137E+00  Thermus thermophilus HB8

Mean predicted aligned error: 5.98 Å

pLDDT: mean 87.86, std 13.33, range [42.0, 98.56]